Protein AF-A0A3A4PZB1-F1 (afdb_monomer)

Sequence (192 aa):
MQPLSEGELESVTAGGFSNFLIEDNTAKMWFNMDAEINAHIETFKANYGPDGSGVYGWDQDWSDVYIGEYVAGEPQTPLLLSGFVYEAEFDDITADDKHLLSLKWGFSSVEGEISADFASFSGYYDDPRKGFYRADADTMDSTGTGRGTFTFDQDHLYVILDARGVDPYGSPHADYRPGFYFDFGGAQFTRN

Structure (mmCIF, N/CA/C/O backbone):
data_AF-A0A3A4PZB1-F1
#
_entry.id   AF-A0A3A4PZB1-F1
#
loop_
_atom_site.group_PDB
_atom_site.id
_atom_site.type_symbol
_atom_site.label_atom_id
_atom_site.label_alt_id
_atom_site.label_comp_id
_atom_site.label_asym_id
_atom_site.label_entity_id
_atom_site.label_seq_id
_atom_site.pdbx_PDB_ins_code
_atom_site.Cartn_x
_atom_site.Cartn_y
_atom_site.Cartn_z
_atom_site.occupancy
_atom_site.B_iso_or_equiv
_atom_site.auth_seq_id
_atom_site.auth_comp_id
_atom_site.auth_asym_id
_atom_site.auth_atom_id
_atom_site.pdbx_PDB_model_num
ATOM 1 N N . MET A 1 1 ? 38.489 -10.809 -1.539 1.00 35.81 1 MET A N 1
ATOM 2 C CA . MET A 1 1 ? 37.184 -11.497 -1.492 1.00 35.81 1 MET A CA 1
ATOM 3 C C . MET A 1 1 ? 36.794 -11.802 -2.922 1.00 35.81 1 MET A C 1
ATOM 5 O O . MET A 1 1 ? 36.846 -10.884 -3.730 1.00 35.81 1 MET A O 1
ATOM 9 N N . GLN A 1 2 ? 36.533 -13.067 -3.253 1.00 51.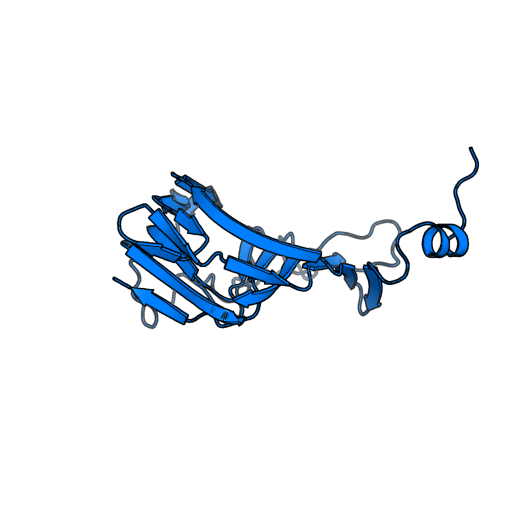19 2 GLN A N 1
ATOM 10 C CA . GLN A 1 2 ? 35.944 -13.424 -4.545 1.00 51.19 2 GLN A CA 1
ATOM 11 C C . GLN A 1 2 ? 34.424 -13.204 -4.478 1.00 51.19 2 GLN A C 1
ATOM 13 O O . GLN A 1 2 ? 33.855 -13.425 -3.407 1.00 51.19 2 GLN A O 1
ATOM 18 N N . PRO A 1 3 ? 33.780 -12.762 -5.571 1.00 46.66 3 PRO A N 1
ATOM 19 C CA . PRO A 1 3 ? 32.326 -12.789 -5.685 1.00 46.66 3 PRO A CA 1
ATOM 20 C C . PRO A 1 3 ? 31.833 -14.235 -5.577 1.00 46.66 3 PRO A C 1
ATOM 22 O O . PRO A 1 3 ? 32.454 -15.127 -6.156 1.00 46.66 3 PRO A O 1
ATOM 25 N N . LEU A 1 4 ? 30.749 -14.454 -4.833 1.00 61.00 4 LEU A N 1
ATOM 26 C CA . LEU A 1 4 ? 30.085 -15.757 -4.768 1.00 61.00 4 LEU A CA 1
ATOM 27 C C . LEU A 1 4 ? 29.464 -16.085 -6.132 1.00 61.00 4 LEU A C 1
ATOM 29 O O . LEU A 1 4 ? 28.988 -15.187 -6.829 1.00 61.00 4 LEU A O 1
ATOM 33 N N . SER A 1 5 ? 29.474 -17.360 -6.511 1.00 75.06 5 SER A N 1
ATOM 34 C CA . SER A 1 5 ? 28.720 -17.845 -7.673 1.00 75.06 5 SER A CA 1
ATOM 35 C C . SER A 1 5 ? 27.208 -17.825 -7.407 1.00 75.06 5 SER A C 1
ATOM 37 O O . SER A 1 5 ? 26.785 -17.804 -6.254 1.00 75.06 5 SER A O 1
ATOM 39 N N . GLU A 1 6 ? 26.372 -17.864 -8.452 1.00 57.41 6 GLU A N 1
ATOM 40 C CA . GLU A 1 6 ? 24.903 -17.914 -8.300 1.00 57.41 6 GLU A CA 1
ATOM 41 C C . GLU A 1 6 ? 24.440 -19.082 -7.414 1.00 57.41 6 GLU A C 1
ATOM 43 O O . GLU A 1 6 ? 23.627 -18.880 -6.518 1.00 57.41 6 GLU A O 1
ATOM 48 N N . GLY A 1 7 ? 25.031 -20.272 -7.572 1.00 65.31 7 GLY A N 1
ATOM 49 C CA . GLY A 1 7 ? 24.711 -21.429 -6.723 1.00 65.31 7 GLY A CA 1
ATOM 50 C C . GLY A 1 7 ? 25.176 -21.283 -5.265 1.00 65.31 7 GLY A C 1
ATOM 51 O O . GLY A 1 7 ? 24.598 -21.870 -4.348 1.00 65.31 7 GLY A O 1
ATOM 52 N N . GLU A 1 8 ? 26.205 -20.474 -5.011 1.00 59.06 8 GLU A N 1
ATOM 53 C CA . GLU A 1 8 ? 26.632 -20.128 -3.650 1.00 59.06 8 GLU A CA 1
ATOM 54 C C . GLU A 1 8 ? 25.747 -19.032 -3.046 1.00 59.06 8 GLU A C 1
ATOM 56 O O . GLU A 1 8 ? 25.434 -19.094 -1.862 1.00 59.06 8 GLU A O 1
ATOM 61 N N . LEU A 1 9 ? 25.275 -18.071 -3.844 1.00 56.50 9 LEU A N 1
ATOM 62 C CA . LEU A 1 9 ? 24.273 -17.089 -3.418 1.00 56.50 9 LEU A CA 1
ATOM 63 C C . LEU A 1 9 ? 22.944 -17.766 -3.051 1.00 56.50 9 LEU A C 1
ATOM 65 O O . LEU A 1 9 ? 22.369 -17.440 -2.013 1.00 56.50 9 LEU A O 1
ATOM 69 N N . GLU A 1 10 ? 22.498 -18.745 -3.841 1.00 55.16 10 GLU A N 1
ATOM 70 C CA . GLU A 1 10 ? 21.272 -19.521 -3.606 1.00 55.16 10 GLU A CA 1
ATOM 71 C C . GLU A 1 10 ? 21.372 -20.418 -2.359 1.00 55.16 10 GLU A C 1
ATOM 73 O O . GLU A 1 10 ? 20.428 -20.520 -1.578 1.00 55.16 10 GLU A O 1
ATOM 78 N N . SER A 1 11 ? 22.536 -21.031 -2.114 1.00 53.88 11 SER A N 1
ATOM 79 C CA . SER A 1 11 ? 22.743 -21.911 -0.951 1.00 53.88 11 SER A CA 1
ATOM 80 C C . SER A 1 11 ? 23.054 -21.174 0.357 1.00 53.88 11 SER A C 1
ATOM 82 O O . SER A 1 11 ? 22.814 -21.721 1.435 1.00 53.88 11 SER A O 1
ATOM 84 N N . VAL A 1 12 ? 23.567 -19.941 0.293 1.00 54.50 12 VAL A N 1
ATOM 85 C CA . VAL A 1 12 ? 23.916 -19.127 1.474 1.00 54.50 12 VAL A CA 1
ATOM 86 C C . VAL A 1 12 ? 22.773 -18.193 1.893 1.00 54.50 12 VAL A C 1
ATOM 88 O O . VAL A 1 12 ? 22.729 -17.772 3.051 1.00 54.50 12 VAL A O 1
ATOM 91 N N . THR A 1 13 ? 21.800 -17.922 1.019 1.00 50.22 13 THR A N 1
ATOM 92 C CA . THR A 1 13 ? 20.721 -16.963 1.300 1.00 50.22 13 THR A CA 1
ATOM 93 C C . THR A 1 13 ? 19.374 -17.670 1.451 1.00 50.22 13 THR A C 1
ATOM 95 O O . THR A 1 13 ? 18.648 -17.878 0.490 1.00 50.22 13 THR A O 1
ATOM 98 N N . ALA A 1 14 ? 19.019 -18.009 2.694 1.00 47.75 14 ALA A N 1
ATOM 99 C CA . ALA A 1 14 ? 17.623 -18.153 3.123 1.00 47.75 14 ALA A CA 1
ATOM 100 C C . ALA A 1 14 ? 16.740 -19.171 2.347 1.00 47.75 14 ALA A C 1
ATOM 102 O O . ALA A 1 14 ? 15.543 -18.944 2.164 1.00 47.75 14 ALA A O 1
ATOM 103 N N . GLY A 1 15 ? 17.293 -20.315 1.921 1.00 48.09 15 GLY A N 1
ATOM 104 C CA . GLY A 1 15 ? 16.515 -21.391 1.289 1.00 48.09 15 GLY A CA 1
ATOM 105 C C . GLY A 1 15 ? 15.289 -21.799 2.126 1.00 48.09 15 GLY A C 1
ATOM 106 O O . GLY A 1 15 ? 15.428 -22.218 3.274 1.00 48.09 15 GLY A O 1
ATOM 107 N N . GLY A 1 16 ? 14.086 -21.637 1.559 1.00 56.03 16 GLY A N 1
ATOM 108 C CA . GLY A 1 16 ? 12.790 -21.873 2.220 1.00 56.03 16 GLY A CA 1
ATOM 109 C C . GLY A 1 16 ? 12.150 -20.643 2.884 1.00 56.03 16 GLY A C 1
ATOM 110 O O . GLY A 1 16 ? 10.960 -20.668 3.186 1.00 56.03 16 GLY A O 1
ATOM 111 N N . PHE A 1 17 ? 12.906 -19.561 3.077 1.00 69.19 17 PHE A N 1
ATOM 112 C CA . PHE A 1 17 ? 12.412 -18.270 3.572 1.00 69.19 17 PHE A CA 1
ATOM 113 C C . PHE A 1 17 ? 12.116 -17.294 2.433 1.00 69.19 17 PHE A C 1
ATOM 115 O O . PHE A 1 17 ? 11.238 -16.448 2.571 1.00 69.19 17 PHE A O 1
ATOM 122 N N . SER A 1 18 ? 12.800 -17.425 1.297 1.00 75.50 18 SER A N 1
ATOM 123 C CA . SER A 1 18 ? 12.514 -16.635 0.102 1.00 75.50 18 SER A CA 1
ATOM 124 C C . SER A 1 18 ? 12.496 -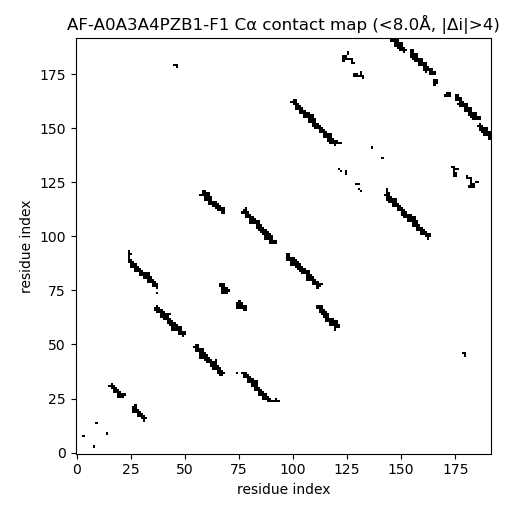17.479 -1.164 1.00 75.50 18 SER A C 1
ATOM 126 O O . SER A 1 18 ? 13.232 -18.458 -1.272 1.00 75.50 18 SER A O 1
ATOM 128 N N . ASN A 1 19 ? 11.673 -17.074 -2.128 1.00 83.19 19 ASN A N 1
ATOM 129 C CA . ASN A 1 19 ? 11.680 -17.598 -3.489 1.00 83.19 19 ASN A CA 1
ATOM 130 C C . ASN A 1 19 ? 12.020 -16.463 -4.460 1.00 83.19 19 ASN A C 1
ATOM 132 O O . ASN A 1 19 ? 11.650 -15.315 -4.210 1.00 83.19 19 ASN A O 1
ATOM 136 N N . PHE A 1 20 ? 12.702 -16.779 -5.556 1.00 86.00 20 PHE A N 1
ATOM 137 C CA . PHE A 1 20 ? 13.064 -15.821 -6.593 1.00 86.00 20 PHE A CA 1
ATOM 138 C C . PHE A 1 20 ? 12.698 -16.371 -7.966 1.00 86.00 20 PHE A C 1
ATOM 140 O O . PHE A 1 20 ? 12.975 -17.527 -8.276 1.00 86.00 20 PHE A O 1
ATOM 147 N N . LEU A 1 21 ? 12.087 -15.528 -8.791 1.00 88.25 21 LEU A N 1
ATOM 148 C CA . LEU A 1 21 ? 11.730 -15.844 -10.165 1.00 88.25 21 LEU A CA 1
ATOM 149 C C . LEU A 1 21 ? 11.996 -14.626 -11.039 1.00 88.25 21 LEU A C 1
ATOM 151 O O . LEU A 1 21 ? 11.669 -13.507 -10.657 1.00 88.25 21 LEU A O 1
ATOM 155 N N . ILE A 1 22 ? 12.538 -14.857 -12.228 1.00 89.69 22 ILE A N 1
ATOM 156 C CA . ILE A 1 22 ? 12.476 -13.883 -13.313 1.00 89.69 22 ILE A CA 1
ATOM 157 C C . ILE A 1 22 ? 11.518 -14.447 -14.355 1.00 89.69 22 ILE A C 1
ATOM 159 O O . ILE A 1 22 ? 11.759 -15.530 -14.886 1.00 89.69 22 ILE A O 1
ATOM 163 N N . GLU A 1 23 ? 10.443 -13.721 -14.635 1.00 88.38 23 GLU A N 1
ATOM 164 C CA . GLU A 1 23 ? 9.445 -14.069 -15.647 1.00 88.38 23 GLU A CA 1
ATOM 165 C C . GLU A 1 23 ? 9.033 -12.789 -16.380 1.00 88.38 23 GLU A C 1
ATOM 167 O O . GLU A 1 23 ? 8.802 -11.766 -15.741 1.00 88.38 23 GLU A O 1
ATOM 172 N N . ASP A 1 24 ? 9.014 -12.824 -17.716 1.00 88.25 24 ASP A N 1
ATOM 173 C CA . ASP A 1 24 ? 8.557 -11.721 -18.576 1.00 88.25 24 ASP A CA 1
ATOM 174 C C . ASP A 1 24 ? 9.110 -10.331 -18.182 1.00 88.25 24 ASP A C 1
ATOM 176 O O . ASP A 1 24 ? 8.366 -9.397 -17.891 1.00 88.25 24 ASP A O 1
ATOM 180 N N . ASN A 1 25 ? 10.444 -10.195 -18.134 1.00 89.50 25 ASN A N 1
ATOM 181 C CA . ASN A 1 25 ? 11.166 -8.978 -17.712 1.00 89.50 25 ASN A CA 1
ATOM 182 C C . ASN A 1 25 ? 10.888 -8.492 -16.277 1.00 89.50 25 ASN A C 1
ATOM 184 O O . ASN A 1 25 ? 11.320 -7.402 -15.896 1.00 89.50 25 ASN A O 1
ATOM 188 N N . THR A 1 26 ? 10.232 -9.307 -15.453 1.00 91.44 26 THR A N 1
ATOM 189 C CA . THR A 1 26 ? 9.944 -8.997 -14.054 1.00 91.44 26 THR A CA 1
ATOM 190 C C . THR A 1 26 ? 10.764 -9.891 -13.138 1.00 91.44 26 THR A C 1
ATOM 192 O O . THR A 1 26 ? 10.630 -11.112 -13.151 1.00 91.44 26 THR A O 1
ATOM 195 N N . ALA A 1 27 ? 11.607 -9.279 -12.309 1.00 92.00 27 ALA A N 1
ATOM 196 C CA . ALA A 1 27 ? 12.252 -9.955 -11.193 1.00 92.00 27 ALA A CA 1
ATOM 197 C C . ALA A 1 27 ? 11.315 -9.936 -9.985 1.00 92.00 27 ALA A C 1
ATOM 199 O O . ALA A 1 27 ? 10.959 -8.870 -9.484 1.00 92.00 27 ALA A O 1
ATOM 200 N N . LYS A 1 28 ? 10.933 -11.114 -9.501 1.00 92.44 28 LYS A N 1
ATOM 201 C CA . LYS A 1 28 ? 10.015 -11.304 -8.384 1.00 92.44 28 LYS A CA 1
ATOM 202 C C . LYS A 1 28 ? 10.689 -12.048 -7.245 1.00 92.44 28 LYS A C 1
ATOM 204 O O . LYS A 1 28 ? 11.285 -13.105 -7.431 1.00 92.44 28 LYS A O 1
ATOM 209 N N . MET A 1 29 ? 10.556 -11.493 -6.052 1.00 89.56 29 MET A N 1
ATOM 210 C CA . MET A 1 29 ? 10.982 -12.085 -4.796 1.00 89.56 29 MET A CA 1
ATOM 211 C C . MET A 1 29 ? 9.761 -12.271 -3.904 1.00 89.56 29 MET A C 1
ATOM 213 O O . MET A 1 29 ? 8.986 -11.340 -3.689 1.00 89.56 29 MET A O 1
ATOM 217 N N . TRP A 1 30 ? 9.618 -13.467 -3.352 1.00 89.81 30 TRP A N 1
ATOM 218 C CA . TRP A 1 30 ? 8.694 -13.738 -2.260 1.00 89.81 30 TRP A CA 1
ATOM 219 C C . TRP A 1 30 ? 9.497 -13.963 -1.006 1.00 89.81 30 TRP A C 1
ATOM 221 O O . TRP A 1 30 ? 10.530 -14.630 -1.047 1.00 89.81 30 TRP A O 1
ATOM 231 N N . PHE A 1 31 ? 8.984 -13.470 0.105 1.00 86.50 31 PHE A N 1
ATOM 232 C CA . PHE A 1 31 ? 9.532 -13.729 1.415 1.00 86.50 31 PHE A CA 1
ATOM 233 C C . PHE A 1 31 ? 8.417 -14.273 2.299 1.00 86.50 31 PHE A C 1
ATOM 235 O O . PHE A 1 31 ? 7.313 -13.727 2.344 1.00 86.50 31 PHE A O 1
ATOM 242 N N . ASN A 1 32 ? 8.722 -15.347 3.016 1.00 85.62 32 ASN A N 1
ATOM 243 C CA . ASN A 1 32 ? 7.874 -15.903 4.056 1.00 85.62 32 ASN A CA 1
ATOM 244 C C . ASN A 1 32 ? 7.973 -15.015 5.306 1.00 85.62 32 ASN A C 1
ATOM 246 O O . ASN A 1 32 ? 8.615 -15.365 6.296 1.00 85.62 32 ASN A O 1
ATOM 250 N N . MET A 1 33 ? 7.441 -13.801 5.177 1.00 86.88 33 MET A N 1
ATOM 251 C CA . MET A 1 33 ? 7.363 -12.802 6.230 1.00 86.88 33 MET A CA 1
ATOM 252 C C . MET A 1 33 ? 5.907 -12.604 6.608 1.00 86.88 33 MET A C 1
ATOM 254 O O . MET A 1 33 ? 5.078 -12.320 5.740 1.00 86.88 33 MET A O 1
ATOM 258 N N . ASP A 1 34 ? 5.668 -12.694 7.910 1.00 90.69 34 ASP A N 1
ATOM 259 C CA . ASP A 1 34 ? 4.417 -12.333 8.549 1.00 90.69 34 ASP A CA 1
ATOM 260 C C . ASP A 1 34 ? 4.659 -11.128 9.460 1.00 90.69 34 ASP A C 1
ATOM 262 O O . ASP A 1 34 ? 5.712 -11.014 10.102 1.00 90.69 34 ASP A O 1
ATOM 266 N N . ALA A 1 35 ? 3.698 -10.215 9.507 1.00 92.19 35 ALA A N 1
ATOM 267 C CA . ALA A 1 35 ? 3.714 -9.068 10.394 1.00 92.19 35 ALA A CA 1
ATOM 268 C C . ALA A 1 35 ? 2.322 -8.820 10.974 1.00 92.19 35 ALA A C 1
ATOM 270 O O . ALA A 1 35 ? 1.304 -9.018 10.318 1.00 92.19 35 ALA A O 1
ATOM 271 N N . GLU A 1 36 ? 2.302 -8.334 12.209 1.00 95.44 36 GLU A N 1
ATOM 272 C CA . GLU A 1 36 ? 1.100 -7.856 12.881 1.00 95.44 36 GLU A CA 1
ATOM 273 C C . GLU A 1 36 ? 1.351 -6.402 13.264 1.00 95.44 36 GLU A C 1
ATOM 275 O O . GLU A 1 36 ? 2.345 -6.095 13.934 1.00 95.44 36 GLU A O 1
ATOM 280 N N . ILE A 1 37 ? 0.493 -5.491 12.810 1.00 94.00 37 ILE A N 1
ATOM 281 C CA . ILE A 1 37 ? 0.684 -4.057 13.029 1.00 94.00 37 ILE A CA 1
ATOM 282 C C . ILE A 1 37 ? -0.516 -3.476 13.765 1.00 94.00 37 ILE A C 1
ATOM 284 O O . ILE A 1 37 ? -1.643 -3.548 13.291 1.00 94.00 37 ILE A O 1
ATOM 288 N N . ASN A 1 38 ? -0.229 -2.843 14.901 1.00 95.56 38 ASN A N 1
ATOM 289 C CA . ASN A 1 38 ? -1.093 -1.869 15.555 1.00 95.56 38 ASN A CA 1
ATOM 290 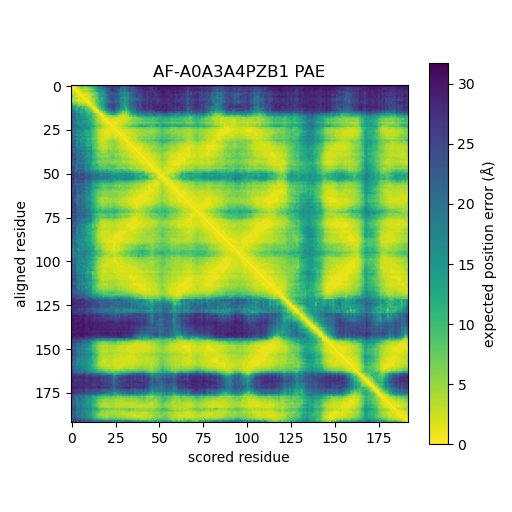C C . ASN A 1 38 ? -0.324 -0.555 15.619 1.00 95.56 38 ASN A C 1
ATOM 292 O O . ASN A 1 38 ? 0.619 -0.418 16.405 1.00 95.56 38 ASN A O 1
ATOM 296 N N . ALA A 1 39 ? -0.676 0.386 14.753 1.00 95.19 39 ALA A N 1
ATOM 297 C CA . ALA A 1 39 ? -0.003 1.671 14.688 1.00 95.19 39 ALA A CA 1
ATOM 298 C C . ALA A 1 39 ? -1.001 2.802 14.474 1.00 95.19 39 ALA A C 1
ATOM 300 O O . ALA A 1 39 ? -1.943 2.683 13.697 1.00 95.19 39 ALA A O 1
ATOM 301 N N . HIS A 1 40 ? -0.729 3.927 15.128 1.00 94.69 40 HIS A N 1
ATOM 302 C CA . HIS A 1 40 ? -1.379 5.195 14.848 1.00 94.69 40 HIS A CA 1
ATOM 303 C C . HIS A 1 40 ? -0.339 6.163 14.281 1.00 94.69 40 HIS A C 1
ATOM 305 O O . HIS A 1 40 ? 0.729 6.357 14.869 1.00 94.69 40 HIS A O 1
ATOM 311 N N . ILE A 1 41 ? -0.644 6.747 13.128 1.00 94.50 41 ILE A N 1
ATOM 312 C CA . ILE A 1 41 ? 0.183 7.718 12.423 1.00 94.50 41 ILE A CA 1
ATOM 313 C C . ILE A 1 41 ? -0.625 9.009 12.335 1.00 94.50 41 ILE A C 1
ATOM 315 O O . ILE A 1 41 ? -1.677 9.049 11.702 1.00 94.50 41 ILE A O 1
ATOM 319 N N . GLU A 1 42 ? -0.107 10.079 12.936 1.00 95.06 42 GLU A N 1
ATOM 320 C CA . GLU A 1 42 ? -0.811 11.366 12.971 1.00 95.06 42 GLU A CA 1
ATOM 321 C C . GLU A 1 42 ? -1.091 11.909 11.565 1.00 95.06 42 GLU A C 1
ATOM 323 O O . GLU A 1 42 ? -2.173 12.428 11.305 1.00 95.06 42 GLU A O 1
ATOM 328 N N . THR A 1 43 ? -0.119 11.800 10.649 1.00 93.62 43 THR A N 1
ATOM 329 C CA . THR A 1 43 ? -0.272 12.275 9.268 1.00 93.62 43 THR A CA 1
ATOM 330 C C . THR A 1 43 ? 0.482 11.408 8.266 1.00 93.62 43 THR A C 1
ATOM 332 O O . THR A 1 43 ? 1.630 11.020 8.495 1.00 93.62 43 THR A O 1
ATOM 335 N N . PHE A 1 44 ? -0.146 11.163 7.118 1.00 90.12 44 PHE A N 1
ATOM 336 C CA . PHE A 1 44 ? 0.471 10.554 5.946 1.00 90.12 44 PHE A CA 1
ATOM 337 C C . PHE A 1 44 ? 0.221 11.442 4.724 1.00 90.12 44 PHE A C 1
ATOM 339 O O . PHE A 1 44 ? -0.915 11.820 4.443 1.00 90.12 44 PHE A O 1
ATOM 346 N N . LYS A 1 45 ? 1.293 11.795 4.005 1.00 88.25 45 LYS A N 1
ATOM 347 C CA . LYS A 1 45 ? 1.218 12.652 2.817 1.00 88.25 45 LYS A CA 1
ATOM 348 C C . LYS A 1 45 ? 2.088 12.104 1.693 1.00 88.25 45 LYS A C 1
ATOM 350 O O . LYS A 1 45 ? 3.265 11.820 1.918 1.00 88.25 45 LYS A O 1
ATOM 355 N N . ALA A 1 46 ? 1.540 12.001 0.485 1.00 81.38 46 ALA A N 1
ATOM 356 C CA . ALA A 1 46 ? 2.275 11.553 -0.698 1.00 81.38 46 ALA A CA 1
ATOM 357 C C . ALA A 1 46 ? 1.815 12.264 -1.979 1.00 81.38 46 ALA A C 1
ATOM 359 O O . ALA A 1 46 ? 0.709 12.804 -2.047 1.00 81.38 46 ALA A O 1
ATOM 360 N N . ASN A 1 47 ? 2.691 12.254 -2.994 1.00 76.75 47 ASN A N 1
ATOM 361 C CA . ASN A 1 47 ? 2.443 12.794 -4.337 1.00 76.75 47 ASN A CA 1
ATOM 362 C C . ASN A 1 47 ? 2.051 14.289 -4.348 1.00 76.75 47 ASN A C 1
ATOM 364 O O . ASN A 1 47 ? 0.929 14.652 -4.693 1.00 76.75 47 ASN A O 1
ATOM 368 N N . TYR A 1 48 ? 2.983 15.176 -3.974 1.00 81.62 48 TYR A N 1
ATOM 369 C CA . TYR A 1 48 ? 2.775 16.626 -4.087 1.00 81.62 48 TYR A CA 1
ATOM 370 C C . TYR A 1 48 ? 2.909 17.090 -5.538 1.00 81.62 48 TYR A C 1
ATOM 372 O O . TYR A 1 48 ? 3.954 16.892 -6.163 1.00 81.62 48 TYR A O 1
ATOM 380 N N . GLY A 1 49 ? 1.894 17.767 -6.063 1.00 75.25 49 GLY A N 1
ATOM 381 C CA . GLY A 1 49 ? 1.927 18.254 -7.435 1.00 75.25 49 GLY A CA 1
ATOM 382 C C . GLY A 1 49 ? 0.820 19.249 -7.759 1.00 75.25 49 GLY A C 1
ATOM 383 O O . GLY A 1 49 ? -0.069 19.481 -6.937 1.00 75.25 49 GLY A O 1
ATOM 384 N N . PRO A 1 50 ? 0.885 19.870 -8.949 1.00 70.81 50 PRO A N 1
ATOM 385 C CA . PRO A 1 50 ? -0.193 20.702 -9.442 1.00 70.81 50 PRO A CA 1
ATOM 386 C C . PRO A 1 50 ? -1.405 19.832 -9.768 1.00 70.81 50 PRO A C 1
ATOM 388 O O . PRO A 1 50 ? -1.315 18.785 -10.411 1.00 70.81 50 PRO A O 1
ATOM 391 N N . ASP A 1 51 ? -2.557 20.308 -9.349 1.00 66.88 51 ASP A N 1
ATOM 392 C CA . ASP A 1 51 ? -3.842 19.772 -9.722 1.00 66.88 51 ASP A CA 1
ATOM 393 C C . ASP A 1 51 ? -4.193 20.197 -11.169 1.00 66.88 51 ASP A C 1
ATOM 395 O O . ASP A 1 51 ? -3.479 20.975 -11.809 1.00 66.88 51 ASP A O 1
ATOM 399 N N . GLY A 1 52 ? -5.305 19.700 -11.715 1.00 57.28 52 GLY A N 1
ATOM 400 C CA . GLY A 1 52 ? -5.749 20.063 -13.071 1.00 57.28 52 GLY A CA 1
ATOM 401 C C . GLY A 1 52 ? -6.019 21.564 -13.290 1.00 57.28 52 GLY A C 1
ATOM 402 O O . GLY A 1 52 ? -6.162 21.988 -14.434 1.00 57.28 52 GLY A O 1
ATOM 403 N N . SER A 1 53 ? -6.070 22.367 -12.221 1.00 66.38 53 SER A N 1
ATOM 404 C CA . SER A 1 53 ? -6.219 23.827 -12.249 1.00 66.38 53 SER A CA 1
ATOM 405 C C . SER A 1 53 ? -4.898 24.587 -12.038 1.00 66.38 53 SER A C 1
ATOM 407 O O . SER A 1 53 ? -4.878 25.817 -12.096 1.00 66.38 53 SER A O 1
ATOM 409 N N . GLY A 1 54 ? -3.782 23.876 -11.840 1.00 68.06 54 GLY A N 1
ATOM 410 C CA . GLY A 1 54 ? -2.458 24.445 -11.583 1.00 68.06 54 GLY A CA 1
ATOM 411 C C . GLY A 1 54 ? -2.196 24.811 -10.117 1.00 68.06 54 GLY A C 1
ATOM 412 O O . GLY A 1 54 ? -1.153 25.396 -9.817 1.00 68.06 54 GLY A O 1
ATOM 413 N N . VAL A 1 55 ? -3.107 24.474 -9.202 1.00 74.38 55 VAL A N 1
ATOM 414 C CA . VAL A 1 55 ? -2.942 24.655 -7.754 1.00 74.38 55 VAL A CA 1
ATOM 415 C C . VAL A 1 55 ? -2.185 23.462 -7.189 1.00 74.38 55 VAL A C 1
ATOM 417 O O . VAL A 1 55 ? -2.527 22.321 -7.466 1.00 74.38 55 VAL A O 1
ATOM 420 N N . TYR A 1 56 ? -1.151 23.707 -6.389 1.00 80.88 56 TYR A N 1
ATOM 421 C CA . TYR A 1 56 ? -0.355 22.626 -5.815 1.00 80.88 56 TYR A CA 1
ATOM 422 C C . TYR A 1 56 ? -1.001 22.067 -4.546 1.00 80.88 56 TYR A C 1
ATOM 424 O O . TYR A 1 56 ? -1.454 22.827 -3.690 1.00 80.88 56 TYR A O 1
ATOM 432 N N . GLY A 1 57 ? -0.988 20.746 -4.409 1.00 81.44 57 GLY A N 1
ATOM 433 C CA . GLY A 1 57 ? -1.511 20.040 -3.247 1.00 81.44 57 GLY A CA 1
ATOM 434 C C . GLY A 1 57 ? -0.956 18.625 -3.137 1.00 81.44 57 GLY A C 1
ATOM 435 O O . GLY A 1 57 ? -0.257 18.145 -4.031 1.00 81.44 57 GLY A O 1
ATOM 436 N N . TRP A 1 58 ? -1.250 17.980 -2.012 1.00 82.25 58 TRP A N 1
ATOM 437 C CA . TRP A 1 58 ? -0.992 16.557 -1.814 1.00 82.25 58 TRP A CA 1
ATOM 438 C C . TRP A 1 58 ? -2.132 15.752 -2.421 1.00 82.25 58 TRP A C 1
ATOM 440 O O . TRP A 1 58 ? -3.297 16.065 -2.188 1.00 82.25 58 TRP A O 1
ATOM 450 N N . ASP A 1 59 ? -1.799 14.725 -3.191 1.00 75.25 59 ASP A N 1
ATOM 451 C CA . ASP A 1 59 ? -2.795 13.812 -3.744 1.00 75.25 59 ASP A CA 1
ATOM 452 C C . ASP A 1 59 ? -3.291 12.814 -2.685 1.00 75.25 59 ASP A C 1
ATOM 454 O O . ASP A 1 59 ? -4.495 12.594 -2.555 1.00 75.25 59 ASP A O 1
ATOM 458 N N . GLN A 1 60 ? -2.370 12.302 -1.864 1.00 80.12 60 GLN A N 1
ATOM 459 C CA . GLN A 1 60 ? -2.681 11.578 -0.633 1.00 80.12 60 GLN A CA 1
ATOM 460 C C . GLN A 1 60 ? -2.448 12.524 0.542 1.00 80.12 60 GLN A C 1
ATOM 462 O O . GLN A 1 60 ? -1.302 12.891 0.803 1.00 80.12 60 GLN A O 1
ATOM 467 N N . ASP A 1 61 ? -3.508 12.941 1.229 1.00 86.31 61 ASP A N 1
ATOM 468 C CA . ASP A 1 61 ? -3.423 13.741 2.455 1.00 86.31 61 ASP A CA 1
ATOM 469 C C . ASP A 1 61 ? -4.346 13.141 3.508 1.00 86.31 61 ASP A C 1
ATOM 471 O O . ASP A 1 61 ? -5.567 13.308 3.440 1.00 86.31 61 ASP A O 1
ATOM 475 N N . TRP A 1 62 ? -3.768 12.355 4.412 1.00 89.31 62 TRP A N 1
ATOM 476 C CA . TRP A 1 62 ? -4.490 11.606 5.432 1.00 89.31 62 TRP A CA 1
ATOM 477 C C . TRP A 1 62 ? -4.029 12.064 6.817 1.00 89.31 62 TRP A C 1
ATOM 479 O O . TRP A 1 62 ? -2.834 12.274 7.055 1.00 89.31 62 TRP A O 1
ATOM 489 N N . SER A 1 63 ? -4.967 12.170 7.746 1.00 92.75 63 SER A N 1
ATOM 490 C CA . SER A 1 63 ? -4.716 12.380 9.170 1.00 92.75 63 SER A CA 1
ATOM 491 C C . SER A 1 63 ? -5.330 11.261 9.997 1.00 92.75 63 SER A C 1
ATOM 493 O O . SER A 1 63 ? -6.217 10.556 9.517 1.00 92.75 63 SER A O 1
ATOM 495 N N . ASP A 1 64 ? -4.856 11.103 11.232 1.00 93.25 64 ASP A N 1
ATOM 496 C CA . ASP A 1 64 ? -5.367 10.116 12.189 1.00 93.25 64 ASP A CA 1
ATOM 497 C C . ASP A 1 64 ? -5.467 8.713 11.566 1.00 93.25 64 ASP A C 1
ATOM 499 O O . ASP A 1 64 ? -6.528 8.080 11.555 1.00 93.25 64 ASP A O 1
ATOM 503 N N . VAL A 1 65 ? -4.358 8.260 10.973 1.00 94.19 65 VAL A N 1
ATOM 504 C CA . VAL A 1 65 ? -4.273 6.983 10.262 1.00 94.19 65 VAL A CA 1
ATOM 505 C C . VAL A 1 65 ? -4.031 5.869 11.272 1.00 94.19 65 VAL A C 1
ATOM 507 O O . VAL A 1 65 ? -2.980 5.814 11.910 1.00 94.19 65 VAL A O 1
ATOM 510 N N . TYR A 1 66 ? -4.981 4.955 11.393 1.00 95.69 66 TYR A N 1
ATOM 511 C CA . TYR A 1 66 ? -4.882 3.757 12.213 1.00 95.69 66 TYR A CA 1
ATOM 512 C C . TYR A 1 66 ? -4.675 2.546 11.317 1.00 95.69 66 TYR A C 1
ATOM 514 O O . TYR A 1 66 ? -5.401 2.347 10.345 1.00 95.69 66 TYR A O 1
ATOM 522 N N . ILE A 1 67 ? -3.674 1.750 11.665 1.00 96.06 67 ILE A N 1
ATOM 523 C CA . ILE A 1 67 ? -3.366 0.455 11.072 1.00 96.06 67 ILE A CA 1
ATOM 524 C C . ILE A 1 67 ? -3.702 -0.581 12.141 1.00 96.06 67 ILE A C 1
ATOM 526 O O . ILE A 1 67 ? -3.065 -0.580 13.197 1.00 96.06 67 ILE A O 1
ATOM 530 N N . GLY A 1 68 ? -4.705 -1.412 11.872 1.00 95.69 68 GLY A N 1
ATOM 531 C CA . GLY A 1 68 ? -5.408 -2.223 12.864 1.00 95.69 68 GLY A CA 1
ATOM 532 C C . GLY A 1 68 ? -6.714 -1.569 13.334 1.00 95.69 68 GLY A C 1
ATOM 533 O O . GLY A 1 68 ? -6.988 -0.394 13.075 1.00 95.69 68 GLY A O 1
ATOM 534 N N . GLU A 1 69 ? -7.527 -2.344 14.043 1.00 94.19 69 GLU A N 1
ATOM 535 C CA . GLU A 1 69 ? -8.783 -1.905 14.651 1.00 94.19 69 GLU A CA 1
ATOM 536 C C . GLU A 1 69 ? -8.503 -1.110 15.934 1.00 94.19 69 GLU A C 1
ATOM 538 O O . GLU A 1 69 ? -7.802 -1.578 16.836 1.00 94.19 69 GLU A O 1
ATOM 543 N N . TYR A 1 70 ? -9.099 0.079 16.046 1.00 91.88 70 TYR A N 1
ATOM 544 C CA . TYR A 1 70 ? -9.019 0.925 17.236 1.00 91.88 70 TYR A CA 1
ATOM 545 C C . TYR A 1 70 ? -10.414 1.309 17.721 1.00 91.88 70 TYR A C 1
ATOM 547 O O . TYR A 1 70 ? -11.246 1.800 16.960 1.00 91.88 70 TYR A O 1
ATOM 555 N N . VAL A 1 71 ? -10.647 1.174 19.026 1.00 87.62 71 VAL A N 1
ATOM 556 C CA . VAL A 1 71 ? -11.899 1.576 19.677 1.00 87.62 71 VAL A CA 1
ATOM 557 C C . VAL A 1 71 ? -11.578 2.585 20.767 1.00 87.62 71 VAL A C 1
ATOM 559 O O . VAL A 1 71 ? -10.792 2.314 21.669 1.00 87.62 71 VAL A O 1
ATOM 562 N N . ALA A 1 72 ? -12.184 3.772 20.676 1.00 85.88 72 ALA A N 1
ATOM 563 C CA . ALA A 1 72 ? -11.952 4.882 21.607 1.00 85.88 72 ALA A CA 1
ATOM 564 C C . ALA A 1 72 ? -10.459 5.244 21.799 1.00 85.88 72 ALA A C 1
ATOM 566 O O . ALA A 1 72 ? -10.054 5.648 22.886 1.00 85.88 72 ALA A O 1
ATOM 567 N N . GLY A 1 73 ? -9.657 5.115 20.735 1.00 81.69 73 GLY A N 1
ATOM 568 C CA . GLY A 1 73 ? -8.220 5.411 20.742 1.00 81.69 73 GLY A CA 1
ATOM 569 C C . GLY A 1 73 ? -7.326 4.264 21.222 1.00 81.69 73 GLY A C 1
ATOM 570 O O . GLY A 1 73 ? -6.108 4.414 21.207 1.00 81.69 73 GLY A O 1
ATOM 571 N N . GLU A 1 74 ? -7.897 3.117 21.591 1.00 87.25 74 GLU A N 1
ATOM 572 C CA . GLU A 1 74 ? -7.152 1.952 22.075 1.00 87.25 74 GLU A CA 1
ATOM 573 C C . GLU A 1 74 ? -7.120 0.833 21.018 1.00 87.25 74 GLU A C 1
ATOM 575 O O . GLU A 1 74 ? -8.183 0.488 20.480 1.00 87.25 74 GLU A O 1
ATOM 580 N N . PRO A 1 75 ? -5.948 0.230 20.733 1.00 91.81 75 PRO A N 1
ATOM 581 C CA . PRO A 1 75 ? -5.833 -0.859 19.764 1.00 91.81 75 PRO A CA 1
ATOM 582 C C . PRO A 1 75 ? -6.590 -2.102 20.250 1.00 91.81 75 PRO A C 1
ATOM 584 O O . PRO A 1 75 ? -6.454 -2.497 21.409 1.00 91.81 75 PRO A O 1
ATOM 587 N N . GLN A 1 76 ? -7.371 -2.724 19.368 1.00 94.44 76 GLN A N 1
ATOM 588 C CA . GLN A 1 76 ? -8.111 -3.961 19.640 1.00 94.44 76 GLN A CA 1
ATOM 589 C C . GLN A 1 76 ? -7.485 -5.149 18.909 1.00 94.44 76 GLN A C 1
ATOM 591 O O . GLN A 1 76 ? -7.024 -6.096 19.550 1.00 94.44 76 GLN A O 1
ATOM 596 N N . THR A 1 77 ? -7.411 -5.059 17.581 1.00 95.31 77 THR A N 1
ATOM 597 C CA . THR A 1 77 ? -6.995 -6.156 16.699 1.00 95.31 77 THR A CA 1
ATOM 598 C C . THR A 1 77 ? -5.972 -5.633 15.686 1.00 95.31 77 THR A C 1
ATOM 600 O O . THR A 1 77 ? -6.255 -4.634 15.028 1.00 95.31 77 THR A O 1
ATOM 603 N N . PRO A 1 78 ? -4.781 -6.250 15.549 1.00 96.81 78 PRO A N 1
ATOM 604 C CA . PRO A 1 78 ? -3.787 -5.803 14.574 1.00 96.81 78 PRO A CA 1
ATOM 605 C C . PRO A 1 78 ? -4.234 -6.040 13.132 1.00 96.81 78 PRO A C 1
ATOM 607 O O . PRO A 1 78 ? -5.019 -6.943 12.853 1.00 96.81 78 PRO A O 1
ATOM 610 N N . LEU A 1 79 ? -3.652 -5.273 12.210 1.00 97.25 79 LEU A N 1
ATOM 611 C CA . LEU A 1 79 ? -3.618 -5.636 10.798 1.00 97.25 79 LEU A CA 1
ATOM 612 C C . LEU A 1 79 ? -2.649 -6.812 10.626 1.00 97.25 79 LEU A C 1
ATOM 614 O O . LEU A 1 79 ? -1.464 -6.692 10.959 1.00 97.25 79 LEU A O 1
ATOM 618 N N . LEU A 1 80 ? -3.152 -7.931 10.118 1.00 97.56 80 LEU A N 1
ATOM 619 C CA . LEU A 1 80 ? -2.383 -9.134 9.824 1.00 97.56 80 LEU A CA 1
ATOM 620 C C . LEU A 1 80 ? -1.866 -9.058 8.389 1.00 97.56 80 LEU A C 1
ATOM 622 O O . LEU A 1 80 ? -2.616 -8.736 7.471 1.00 97.56 80 LEU A O 1
ATOM 626 N N . LEU A 1 81 ? -0.583 -9.341 8.196 1.00 96.50 81 LEU A N 1
ATOM 627 C CA . LEU A 1 81 ? 0.116 -9.210 6.922 1.00 96.50 81 LEU A CA 1
ATOM 628 C C . LEU A 1 81 ? 0.933 -10.474 6.670 1.00 96.50 81 LEU A C 1
ATOM 630 O O . LEU A 1 81 ? 1.815 -10.787 7.465 1.00 96.50 81 LEU A O 1
ATOM 634 N N . SER A 1 82 ? 0.695 -11.153 5.551 1.00 95.06 82 SER A N 1
ATOM 635 C CA . SER A 1 82 ? 1.379 -12.401 5.202 1.00 95.06 82 SER A CA 1
ATOM 636 C C . SER A 1 82 ? 1.830 -12.442 3.746 1.00 95.06 82 SER A C 1
ATOM 638 O O . SER A 1 82 ? 1.211 -11.875 2.839 1.00 95.06 82 SER A O 1
ATOM 640 N N . GLY A 1 83 ? 2.946 -13.138 3.521 1.00 91.56 83 GLY A N 1
ATOM 641 C CA . GLY A 1 83 ? 3.493 -13.390 2.190 1.00 91.56 83 GLY A CA 1
ATOM 642 C C . GLY A 1 83 ? 3.953 -12.107 1.508 1.00 91.56 83 GLY A C 1
ATOM 643 O O . GLY A 1 83 ? 3.331 -11.656 0.541 1.00 91.56 83 GLY A O 1
ATOM 644 N N . PHE A 1 84 ? 5.037 -11.518 2.019 1.00 93.62 84 PHE A N 1
ATOM 645 C CA . PHE A 1 84 ? 5.623 -10.318 1.435 1.00 93.62 84 PHE A CA 1
ATOM 646 C C . PHE A 1 84 ? 6.167 -10.593 0.028 1.00 93.62 84 PHE A C 1
ATOM 648 O O . PHE A 1 84 ? 6.884 -11.568 -0.211 1.00 93.62 84 PHE A O 1
ATOM 655 N N . VAL A 1 85 ? 5.850 -9.698 -0.898 1.00 93.50 85 VAL A N 1
ATOM 656 C CA . VAL A 1 85 ? 6.249 -9.745 -2.301 1.00 93.50 85 VAL A CA 1
ATOM 657 C C . VAL A 1 85 ? 7.026 -8.481 -2.633 1.00 93.50 85 VAL A C 1
ATOM 659 O O . VAL A 1 85 ? 6.670 -7.390 -2.195 1.00 93.50 85 VAL A O 1
ATOM 662 N N . TYR A 1 86 ? 8.063 -8.635 -3.447 1.00 93.44 86 TYR A N 1
ATOM 663 C CA . TYR A 1 86 ? 8.765 -7.551 -4.116 1.00 93.44 86 TYR A CA 1
ATOM 664 C C . TYR A 1 86 ? 8.908 -7.899 -5.598 1.00 93.44 86 TYR A C 1
ATOM 666 O O . TYR A 1 86 ? 9.384 -8.977 -5.943 1.00 93.44 86 TYR A O 1
ATOM 674 N N . GLU A 1 87 ? 8.492 -7.001 -6.478 1.00 94.50 87 GLU A N 1
ATOM 675 C CA . GLU A 1 87 ? 8.558 -7.142 -7.928 1.00 94.50 87 GLU A CA 1
ATOM 676 C C . GLU A 1 87 ? 9.235 -5.913 -8.530 1.00 94.50 87 GLU A C 1
ATOM 678 O O . GLU A 1 87 ? 8.895 -4.778 -8.193 1.00 94.50 87 GLU A O 1
ATOM 683 N N . ALA A 1 88 ? 10.174 -6.149 -9.441 1.00 93.25 88 ALA A N 1
ATOM 684 C CA . ALA A 1 88 ? 10.825 -5.130 -10.246 1.00 93.25 88 ALA A CA 1
ATOM 685 C C . ALA A 1 88 ? 10.631 -5.457 -11.730 1.00 93.25 88 ALA A C 1
ATOM 687 O O . ALA A 1 88 ? 11.154 -6.456 -12.223 1.00 93.25 88 ALA A O 1
ATOM 688 N N . GLU A 1 89 ? 9.864 -4.617 -12.417 1.00 92.75 89 GLU A N 1
ATOM 689 C CA . GLU A 1 89 ? 9.558 -4.713 -13.846 1.00 92.75 89 GLU A CA 1
ATOM 690 C C . GLU A 1 89 ? 10.574 -3.873 -14.629 1.00 92.75 89 GLU A C 1
ATOM 692 O O . GLU A 1 89 ? 10.779 -2.698 -14.311 1.00 92.75 89 GLU A O 1
ATOM 697 N N . PHE A 1 90 ? 11.199 -4.460 -15.647 1.00 90.19 90 PHE A N 1
ATOM 698 C CA . PHE A 1 90 ? 12.151 -3.795 -16.541 1.00 90.19 90 PHE A CA 1
ATOM 699 C C . PHE A 1 90 ? 11.624 -3.774 -17.981 1.00 90.19 90 PHE A C 1
ATOM 701 O O . PHE A 1 90 ? 10.756 -4.563 -18.346 1.00 90.19 90 PHE A O 1
ATOM 708 N N . ASP A 1 91 ? 12.159 -2.882 -18.811 1.00 90.12 91 ASP A N 1
ATOM 709 C CA . ASP A 1 91 ? 11.887 -2.861 -20.254 1.00 90.12 91 ASP A CA 1
ATOM 710 C C . ASP A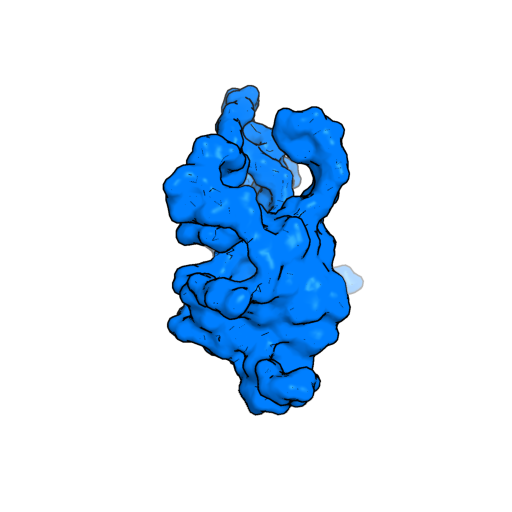 1 91 ? 12.459 -4.097 -20.965 1.00 90.12 91 ASP A C 1
ATOM 712 O O . ASP A 1 91 ? 11.741 -4.793 -21.684 1.00 90.12 91 ASP A O 1
ATOM 716 N N . ASP A 1 92 ? 13.727 -4.403 -20.707 1.00 90.00 92 ASP A N 1
ATOM 717 C CA . ASP A 1 92 ? 14.420 -5.633 -21.076 1.00 90.00 92 ASP A CA 1
ATOM 718 C C . ASP A 1 92 ? 15.390 -5.993 -19.949 1.00 90.00 92 ASP A C 1
ATOM 720 O O . ASP A 1 92 ? 16.448 -5.384 -19.790 1.00 90.00 92 ASP A O 1
ATOM 724 N N . ILE A 1 93 ? 15.049 -7.005 -19.148 1.00 90.44 93 ILE A N 1
ATOM 725 C CA . ILE A 1 93 ? 15.866 -7.368 -17.983 1.00 90.44 93 ILE A CA 1
ATOM 726 C C . ILE A 1 93 ? 17.242 -7.932 -18.376 1.00 90.44 93 ILE A C 1
ATOM 728 O O . ILE A 1 93 ? 18.167 -7.959 -17.557 1.00 90.44 93 ILE A O 1
ATOM 732 N N . THR A 1 94 ? 17.399 -8.367 -19.627 1.00 92.31 94 THR A N 1
ATOM 733 C CA . THR A 1 94 ? 18.637 -8.953 -20.145 1.00 92.31 94 THR A CA 1
ATOM 734 C C . THR A 1 94 ? 19.595 -7.913 -20.726 1.00 92.31 94 THR A C 1
ATOM 736 O O . THR A 1 94 ? 20.775 -8.218 -20.898 1.00 92.31 94 THR A O 1
ATOM 739 N N . ALA A 1 95 ? 19.127 -6.685 -20.973 1.00 91.50 95 ALA A N 1
ATOM 740 C CA 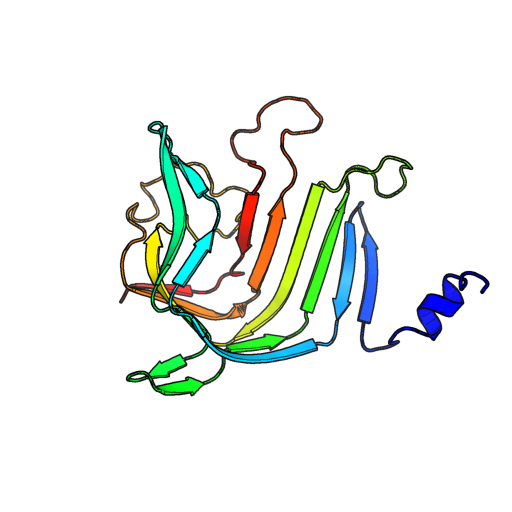. ALA A 1 95 ? 19.937 -5.606 -21.524 1.00 91.50 95 ALA A CA 1
ATOM 741 C C . ALA A 1 95 ? 20.979 -5.067 -20.522 1.00 91.50 95 ALA A C 1
ATOM 743 O O . ALA A 1 95 ? 20.767 -5.025 -19.300 1.00 91.50 95 ALA A O 1
ATOM 744 N N . ASP A 1 96 ? 22.115 -4.604 -21.052 1.00 91.75 96 ASP A N 1
ATOM 745 C CA . ASP A 1 96 ? 23.166 -3.942 -20.268 1.00 91.75 96 ASP A CA 1
ATOM 746 C C . ASP A 1 96 ? 22.682 -2.592 -19.709 1.00 91.75 96 ASP A C 1
ATOM 748 O O . ASP A 1 96 ? 23.020 -2.226 -18.582 1.00 91.75 96 ASP A O 1
ATOM 752 N N . ASP A 1 97 ? 21.840 -1.889 -20.468 1.00 90.50 97 ASP A N 1
ATOM 753 C CA . ASP A 1 97 ? 21.231 -0.593 -20.164 1.00 90.50 97 ASP A CA 1
ATOM 754 C C . ASP A 1 97 ? 19.740 -0.700 -19.811 1.00 90.50 97 ASP A C 1
ATOM 756 O O . ASP A 1 97 ? 18.967 0.210 -20.088 1.00 90.50 97 ASP A O 1
ATOM 760 N N . LYS A 1 98 ? 19.335 -1.804 -19.174 1.00 90.56 98 LYS A N 1
ATOM 761 C CA . LYS A 1 98 ? 17.956 -2.004 -18.705 1.00 90.56 98 LYS A CA 1
ATOM 762 C C . LYS A 1 98 ? 17.438 -0.830 -17.871 1.00 90.56 98 LYS A C 1
ATOM 764 O O . LYS A 1 98 ? 18.122 -0.335 -16.965 1.00 90.56 98 LYS A O 1
ATOM 769 N N . HIS A 1 99 ? 16.191 -0.455 -18.109 1.00 89.19 99 HIS A N 1
ATOM 770 C CA . HIS A 1 99 ? 15.487 0.581 -17.372 1.00 89.19 99 HIS A CA 1
ATOM 771 C C . HIS A 1 99 ? 14.407 -0.037 -16.495 1.00 89.19 99 HIS A C 1
ATOM 773 O O . HIS A 1 99 ? 13.590 -0.846 -16.928 1.00 89.19 99 HIS A O 1
ATOM 779 N N . LEU A 1 100 ? 14.394 0.382 -15.235 1.00 89.19 100 LEU A N 1
ATOM 780 C CA . LEU A 1 100 ? 13.337 0.034 -14.302 1.00 89.19 100 LEU A CA 1
ATOM 781 C C . LEU A 1 100 ? 12.046 0.755 -14.705 1.00 89.19 100 LEU A C 1
ATOM 783 O O . LEU A 1 100 ? 12.010 1.985 -14.748 1.00 89.19 100 LEU A O 1
ATOM 787 N N . LEU A 1 101 ? 10.990 -0.011 -14.959 1.00 87.56 101 LEU A N 1
ATOM 788 C CA . LEU A 1 101 ? 9.663 0.500 -15.289 1.00 87.56 101 LEU A CA 1
ATOM 789 C C . LEU A 1 101 ? 8.784 0.626 -14.049 1.00 87.56 101 LEU A C 1
ATOM 791 O O . LEU A 1 101 ? 8.091 1.628 -13.895 1.00 87.56 101 LEU A O 1
ATOM 795 N N . SER A 1 102 ? 8.807 -0.363 -13.155 1.00 88.25 102 SER A N 1
ATOM 796 C CA . SER A 1 102 ? 7.978 -0.347 -11.949 1.00 88.25 102 SER A CA 1
ATOM 797 C C . SER A 1 102 ? 8.607 -1.148 -10.814 1.00 88.25 102 SER A C 1
ATOM 799 O O . SER A 1 102 ? 9.244 -2.174 -11.041 1.00 88.25 102 SER A O 1
ATOM 801 N N . LEU A 1 103 ? 8.398 -0.684 -9.583 1.00 92.44 103 LEU A N 1
ATOM 802 C CA . LEU A 1 103 ? 8.616 -1.458 -8.366 1.00 92.44 103 LEU A CA 1
ATOM 803 C C . LEU A 1 103 ? 7.279 -1.660 -7.674 1.00 92.44 103 LEU A C 1
ATOM 805 O O . LEU A 1 103 ? 6.594 -0.682 -7.396 1.00 92.44 103 LEU A O 1
ATOM 809 N N . LYS A 1 104 ? 6.935 -2.899 -7.342 1.00 92.12 104 LYS A N 1
ATOM 810 C CA . LYS A 1 104 ? 5.766 -3.239 -6.529 1.00 92.12 104 LYS A CA 1
ATOM 811 C C . LYS A 1 104 ? 6.221 -4.006 -5.305 1.00 92.12 104 LYS A C 1
ATOM 813 O O . LYS A 1 104 ? 6.981 -4.960 -5.430 1.00 92.12 104 LYS A O 1
ATOM 818 N N . TRP A 1 105 ? 5.747 -3.634 -4.127 1.00 94.12 105 TRP A N 1
ATOM 819 C CA . TRP A 1 105 ? 6.025 -4.400 -2.920 1.00 94.12 105 TRP A CA 1
ATOM 820 C C . TRP A 1 105 ? 4.904 -4.310 -1.899 1.00 94.12 105 TRP A C 1
ATOM 822 O O . TRP A 1 105 ? 4.143 -3.351 -1.883 1.00 94.12 105 TRP A O 1
ATOM 832 N N . GLY A 1 106 ? 4.818 -5.298 -1.019 1.00 94.94 106 GLY A N 1
ATOM 833 C CA . GLY A 1 106 ? 3.817 -5.351 0.042 1.00 94.94 106 GLY A CA 1
ATOM 834 C C . GLY A 1 106 ? 3.420 -6.787 0.337 1.00 94.94 106 GLY A C 1
ATOM 835 O O . GLY A 1 106 ? 4.238 -7.683 0.161 1.00 94.94 106 GLY A O 1
ATOM 836 N N . PHE A 1 107 ? 2.191 -7.021 0.777 1.00 95.56 107 PHE A N 1
ATOM 837 C CA . PHE A 1 107 ? 1.741 -8.327 1.262 1.00 95.56 107 PHE A CA 1
ATOM 838 C C . PHE A 1 107 ? 0.626 -8.887 0.386 1.00 95.56 107 PHE A C 1
ATOM 840 O O . PHE A 1 107 ? -0.235 -8.151 -0.085 1.00 95.56 107 PHE A O 1
ATOM 847 N N . SER A 1 108 ? 0.686 -10.194 0.129 1.00 93.31 108 SER A N 1
ATOM 848 C CA . SER A 1 108 ? -0.279 -10.900 -0.726 1.00 93.31 108 SER A CA 1
ATOM 849 C C . SER A 1 108 ? -1.544 -11.342 0.003 1.00 93.31 108 SER A C 1
ATOM 851 O O . SER A 1 108 ? -2.522 -11.652 -0.663 1.00 93.31 108 SER A O 1
ATOM 853 N N . SER A 1 109 ? -1.513 -11.362 1.335 1.00 94.88 109 SER A N 1
ATOM 854 C CA . SER A 1 109 ? -2.671 -11.620 2.183 1.00 94.88 109 SER A CA 1
ATOM 855 C C . SER A 1 109 ? -2.654 -10.636 3.343 1.00 94.88 109 SER A C 1
ATOM 857 O O . SER A 1 109 ? -1.685 -10.583 4.104 1.00 94.88 109 SER A O 1
ATOM 859 N N . VAL A 1 110 ? -3.722 -9.866 3.468 1.00 96.38 110 VAL A N 1
ATOM 860 C CA . VAL A 1 110 ? -3.940 -8.843 4.481 1.00 96.38 110 VAL A CA 1
ATOM 861 C C . VAL A 1 110 ? -5.318 -9.059 5.082 1.00 96.38 110 VAL A C 1
ATOM 863 O O . VAL A 1 110 ? -6.286 -9.277 4.361 1.00 96.38 110 VAL A O 1
ATOM 866 N N . GLU A 1 111 ? -5.409 -9.012 6.404 1.00 97.50 111 GLU A N 1
ATOM 867 C CA . GLU A 1 111 ? -6.669 -9.140 7.137 1.00 97.50 111 GLU A CA 1
ATOM 868 C C . GLU A 1 111 ? -6.715 -8.089 8.247 1.00 97.50 111 GLU A C 1
ATOM 870 O O . GLU A 1 111 ? -5.727 -7.880 8.956 1.00 97.50 111 GLU A O 1
ATOM 875 N N . GLY A 1 112 ? -7.850 -7.409 8.390 1.00 96.69 112 GLY A N 1
ATOM 876 C CA . GLY A 1 112 ? -8.043 -6.337 9.367 1.00 96.69 112 GLY A CA 1
ATOM 877 C C . GLY A 1 112 ? -8.329 -4.996 8.703 1.00 96.69 112 GLY A C 1
ATOM 878 O O . GLY A 1 112 ? -8.868 -4.948 7.600 1.00 96.69 112 GLY A O 1
ATOM 879 N N . GLU A 1 113 ? -8.007 -3.893 9.381 1.00 95.69 113 GLU A N 1
ATOM 880 C CA . GLU A 1 113 ? -8.480 -2.568 8.968 1.00 95.69 113 GLU A CA 1
ATOM 881 C C . GLU A 1 113 ? -7.373 -1.515 8.865 1.00 95.69 113 GLU A C 1
ATOM 883 O O . GLU A 1 113 ? -6.421 -1.496 9.647 1.00 95.69 113 GLU A O 1
ATOM 888 N N . ILE A 1 114 ? -7.531 -0.594 7.912 1.00 93.94 114 ILE A N 1
ATOM 889 C CA . ILE A 1 114 ? -6.825 0.691 7.884 1.00 93.94 114 ILE A CA 1
ATOM 890 C C . ILE A 1 114 ? -7.876 1.793 7.846 1.00 93.94 114 ILE A C 1
ATOM 892 O O . ILE A 1 114 ? -8.677 1.857 6.915 1.00 93.94 114 ILE A O 1
ATOM 896 N N . SER A 1 115 ? -7.869 2.692 8.826 1.00 92.75 115 SER A N 1
ATOM 897 C CA . SER A 1 115 ? -8.797 3.825 8.869 1.00 92.75 115 SER A CA 1
ATOM 898 C C . SER A 1 115 ? -8.061 5.151 8.945 1.00 92.75 115 SER A C 1
ATOM 900 O O . SER A 1 115 ? -6.991 5.235 9.535 1.00 92.75 115 SER A O 1
ATOM 902 N N . ALA A 1 116 ? -8.616 6.192 8.335 1.00 91.94 116 ALA A N 1
ATOM 903 C CA . ALA A 1 116 ? -8.020 7.522 8.336 1.00 91.94 116 ALA A CA 1
ATOM 904 C C . ALA A 1 116 ? -9.073 8.602 8.094 1.00 91.94 116 ALA A C 1
ATOM 906 O O . ALA A 1 116 ? -10.172 8.326 7.604 1.00 91.94 116 ALA A O 1
ATOM 907 N N . ASP A 1 117 ? -8.710 9.838 8.413 1.00 90.25 117 ASP A N 1
ATOM 908 C CA . ASP A 1 117 ? -9.404 11.040 7.980 1.00 90.25 117 ASP A CA 1
ATOM 909 C C . ASP A 1 117 ? -8.743 11.571 6.711 1.00 90.25 117 ASP A C 1
ATOM 911 O O . ASP A 1 117 ? -7.595 12.015 6.713 1.00 90.25 117 ASP A O 1
ATOM 915 N N . PHE A 1 118 ? -9.468 11.508 5.601 1.00 85.75 118 PHE A N 1
ATOM 916 C CA . PHE A 1 118 ? -8.953 11.909 4.303 1.00 85.75 118 PHE A CA 1
ATOM 917 C C . PHE A 1 118 ? -9.217 13.406 4.095 1.00 85.75 118 PHE A C 1
ATOM 919 O O . PHE A 1 118 ? -10.352 13.871 4.175 1.00 85.75 118 PHE A O 1
ATOM 926 N N . ALA A 1 119 ? -8.174 14.190 3.848 1.00 82.12 119 ALA A N 1
ATOM 927 C CA . ALA A 1 119 ? -8.283 15.547 3.310 1.00 82.12 119 ALA A CA 1
ATOM 928 C C . ALA A 1 119 ? -8.150 15.541 1.777 1.00 82.12 119 ALA A C 1
ATOM 930 O O . ALA A 1 119 ? -8.738 16.379 1.095 1.00 82.12 119 ALA A O 1
ATOM 931 N N . SER A 1 120 ? -7.406 14.572 1.242 1.00 74.62 120 SER A N 1
ATOM 932 C CA . SER A 1 120 ? -7.393 14.200 -0.170 1.00 74.62 120 SER A CA 1
ATOM 933 C C . SER A 1 120 ? -7.087 12.712 -0.303 1.00 74.62 120 SER A C 1
ATOM 935 O O . SER A 1 120 ? -6.193 12.187 0.367 1.00 74.62 120 SER A O 1
ATOM 937 N N . PHE A 1 121 ? -7.823 12.050 -1.189 1.00 73.19 121 PHE A N 1
ATOM 938 C CA . PHE A 1 121 ? -7.636 10.654 -1.550 1.00 73.19 121 PHE A CA 1
ATOM 939 C C . PHE A 1 121 ? -8.093 10.457 -2.998 1.00 73.19 121 PHE A C 1
ATOM 941 O O . PHE A 1 121 ? -9.255 10.707 -3.320 1.00 73.19 121 PHE A O 1
ATOM 948 N N . SER A 1 122 ? -7.182 10.041 -3.878 1.00 60.53 122 SER A N 1
ATOM 949 C CA . SER A 1 122 ? -7.455 9.866 -5.313 1.00 60.53 122 SER A CA 1
ATOM 950 C C . SER A 1 122 ? -8.069 8.513 -5.691 1.00 60.53 122 SER A C 1
ATOM 952 O O . SER A 1 122 ? -8.339 8.291 -6.870 1.00 60.53 122 SER A O 1
ATOM 954 N N . GLY A 1 123 ? -8.384 7.660 -4.708 1.00 54.91 123 GLY A N 1
ATOM 955 C CA . GLY A 1 123 ? -9.163 6.432 -4.890 1.00 54.91 123 GLY A CA 1
ATOM 956 C C . GLY A 1 123 ? -8.377 5.143 -4.636 1.00 54.91 123 GLY A C 1
ATOM 957 O O . GLY A 1 123 ? -7.149 5.120 -4.687 1.00 54.91 123 GLY A O 1
ATOM 958 N N . TYR A 1 124 ? -9.115 4.065 -4.360 1.00 56.22 124 TYR A N 1
ATOM 959 C CA . TYR A 1 124 ? -8.651 2.686 -4.492 1.00 56.22 124 TYR A CA 1
ATOM 960 C C . TYR A 1 124 ? -9.302 2.161 -5.773 1.00 56.22 124 TYR A C 1
ATOM 962 O O . TYR A 1 124 ? -10.509 2.308 -5.958 1.00 56.22 124 TYR A O 1
ATOM 970 N N . TYR A 1 125 ? -8.512 1.639 -6.699 1.00 51.19 125 TYR A N 1
ATOM 971 C CA . TYR A 1 125 ? -9.029 1.088 -7.948 1.00 51.19 125 TYR A CA 1
ATOM 972 C C . TYR A 1 125 ? -8.677 -0.391 -8.008 1.00 51.19 125 TYR A C 1
ATOM 974 O O . TYR A 1 125 ? -7.575 -0.761 -7.612 1.00 51.19 125 TYR A O 1
ATOM 982 N N . ASP A 1 126 ? -9.558 -1.194 -8.609 1.00 44.69 126 ASP A N 1
ATOM 983 C CA . ASP A 1 126 ? -9.245 -2.572 -9.026 1.00 44.69 126 ASP A CA 1
ATOM 984 C C . ASP A 1 126 ? -8.023 -2.620 -9.972 1.00 44.69 126 ASP A C 1
ATOM 986 O O . ASP A 1 126 ? -7.381 -3.655 -10.132 1.00 44.69 126 ASP A O 1
ATOM 990 N N . ASP A 1 127 ? -7.695 -1.485 -10.605 1.00 49.75 127 ASP A N 1
ATOM 991 C CA . ASP A 1 127 ? -6.456 -1.248 -11.343 1.00 49.75 127 ASP A CA 1
ATOM 992 C C . ASP A 1 127 ? -5.898 0.150 -10.988 1.00 49.75 127 ASP A C 1
ATOM 994 O O . ASP A 1 127 ? -6.277 1.150 -11.615 1.00 49.75 127 ASP A O 1
ATOM 998 N N . PRO A 1 128 ? -4.999 0.263 -9.989 1.00 49.84 128 PRO A N 1
ATOM 999 C CA . PRO A 1 128 ? -4.452 1.545 -9.532 1.00 49.84 128 PRO A CA 1
ATOM 1000 C C . PRO A 1 128 ? -3.672 2.285 -10.627 1.00 49.84 128 PRO A C 1
ATOM 1002 O O . PRO A 1 128 ? -3.427 3.484 -10.500 1.00 49.84 128 PRO A O 1
ATOM 1005 N N . ARG A 1 129 ? -3.323 1.601 -11.729 1.00 50.59 129 ARG A N 1
ATOM 1006 C CA . ARG A 1 129 ? -2.640 2.180 -12.891 1.00 50.59 129 ARG A CA 1
ATOM 1007 C C . ARG A 1 129 ? -3.602 2.810 -13.910 1.00 50.59 129 ARG A C 1
ATOM 1009 O O . ARG A 1 129 ? -3.139 3.570 -14.748 1.00 50.59 129 ARG A O 1
ATOM 1016 N N . LYS A 1 130 ? -4.912 2.522 -13.860 1.00 46.31 130 LYS A N 1
ATOM 1017 C CA . LYS A 1 130 ? -5.940 3.115 -14.751 1.00 46.31 130 LYS A CA 1
ATOM 1018 C C . LYS A 1 130 ? -6.729 4.262 -14.115 1.00 46.31 130 LYS A C 1
ATOM 1020 O O . LYS A 1 130 ? -7.368 5.039 -14.818 1.00 46.31 130 LYS A O 1
ATOM 1025 N N . GLY A 1 131 ? -6.699 4.374 -12.792 1.00 41.38 131 GLY A N 1
ATOM 1026 C CA . GLY A 1 131 ? -7.594 5.235 -12.019 1.00 41.38 131 GLY A CA 1
ATOM 1027 C C . GLY A 1 131 ? -7.347 6.746 -12.067 1.00 41.38 131 GLY A C 1
ATOM 1028 O O . GLY A 1 131 ? -8.070 7.506 -11.430 1.00 41.38 131 GLY A O 1
ATOM 1029 N N . PHE A 1 132 ? -6.337 7.229 -12.792 1.00 42.56 132 PHE A N 1
ATOM 1030 C CA . PHE A 1 132 ? -5.925 8.637 -12.707 1.00 42.56 132 PHE A CA 1
ATOM 1031 C C . PHE A 1 132 ? -6.558 9.581 -13.731 1.00 42.56 132 PHE A C 1
ATOM 1033 O O . PHE A 1 132 ? -6.126 10.733 -13.873 1.00 42.56 132 PHE A O 1
ATOM 1040 N N . TYR A 1 133 ? -7.634 9.159 -14.393 1.00 35.94 133 TYR A N 1
ATOM 1041 C CA . TYR A 1 133 ? -8.521 10.114 -15.036 1.00 35.94 133 TYR A CA 1
ATOM 1042 C C . TYR A 1 133 ? -9.457 10.733 -13.996 1.00 35.94 133 TYR A C 1
ATOM 1044 O O . TYR A 1 133 ? -10.518 10.207 -13.682 1.00 35.94 133 TYR A O 1
ATOM 1052 N N . ARG A 1 134 ? -9.117 11.957 -13.566 1.00 41.62 134 ARG A N 1
ATOM 1053 C CA . ARG A 1 134 ? -10.024 12.926 -12.906 1.00 41.62 134 ARG A CA 1
ATOM 1054 C C . ARG A 1 134 ? -11.316 13.236 -13.706 1.00 41.62 134 ARG A C 1
ATOM 1056 O O . ARG A 1 134 ? -12.010 14.191 -13.374 1.00 41.62 134 ARG A O 1
ATOM 1063 N N . ALA A 1 135 ? -11.610 12.506 -14.783 1.00 31.81 135 ALA A N 1
ATOM 1064 C CA . ALA A 1 135 ? -12.729 12.763 -15.680 1.00 31.81 135 ALA A CA 1
ATOM 1065 C C . ALA A 1 135 ? -14.024 12.045 -15.275 1.00 31.81 135 ALA A C 1
ATOM 1067 O O . ALA A 1 135 ? -15.081 12.585 -15.573 1.00 31.81 135 ALA A O 1
ATOM 1068 N N . ASP A 1 136 ? -13.964 10.938 -14.524 1.00 34.09 136 ASP A N 1
ATOM 1069 C CA . ASP A 1 136 ? -15.166 10.214 -14.080 1.00 34.09 136 ASP A CA 1
ATOM 1070 C C . ASP A 1 136 ? -15.348 10.294 -12.559 1.00 34.09 136 ASP A C 1
ATOM 1072 O O . ASP A 1 136 ? -15.531 9.316 -11.837 1.00 34.09 136 ASP A O 1
ATOM 1076 N N . ALA A 1 137 ? -15.392 11.542 -12.094 1.00 37.03 137 ALA A N 1
ATOM 1077 C CA . ALA A 1 137 ? -15.961 11.971 -10.817 1.00 37.03 137 ALA A CA 1
ATOM 1078 C C . ALA A 1 137 ? -17.450 11.582 -10.619 1.00 37.03 137 ALA A C 1
ATOM 1080 O O . ALA A 1 137 ? -18.038 11.953 -9.603 1.00 37.03 137 ALA A O 1
ATOM 1081 N N . ASP A 1 138 ? -18.055 10.872 -11.580 1.00 34.41 138 ASP A N 1
ATOM 1082 C CA . ASP A 1 138 ? -19.477 10.511 -11.624 1.00 34.41 138 ASP A CA 1
ATOM 1083 C C . ASP A 1 138 ? -19.782 9.095 -11.094 1.00 34.41 138 ASP A C 1
ATOM 1085 O O . ASP A 1 138 ? -20.951 8.769 -10.884 1.00 34.41 138 ASP A O 1
ATOM 1089 N N . THR A 1 139 ? -18.774 8.254 -10.813 1.00 37.31 139 THR A N 1
ATOM 1090 C CA . THR A 1 139 ? -18.994 6.922 -10.195 1.00 37.31 139 THR A CA 1
ATOM 1091 C C . THR A 1 139 ? -18.277 6.684 -8.866 1.00 37.31 139 THR A C 1
ATOM 1093 O O . THR A 1 139 ? -18.571 5.698 -8.194 1.00 37.31 139 THR A O 1
ATOM 1096 N N . MET A 1 140 ? -17.427 7.610 -8.417 1.00 42.88 140 MET A N 1
ATOM 1097 C CA . MET A 1 140 ? -16.978 7.691 -7.025 1.00 42.88 140 MET A CA 1
ATOM 1098 C C . MET A 1 140 ? -17.075 9.144 -6.568 1.00 42.88 140 MET A C 1
ATOM 1100 O O . MET A 1 140 ? -16.491 10.027 -7.189 1.00 42.88 140 MET A O 1
ATOM 1104 N N . ASP A 1 141 ? -17.851 9.371 -5.504 1.00 43.44 141 ASP A N 1
ATOM 1105 C CA . ASP A 1 141 ? -18.112 10.675 -4.891 1.00 43.44 141 ASP A CA 1
ATOM 1106 C C . ASP A 1 141 ? -16.815 11.482 -4.729 1.00 43.44 141 ASP A C 1
ATOM 1108 O O . ASP A 1 141 ? -15.971 11.204 -3.871 1.00 43.44 141 ASP A O 1
ATOM 1112 N N . SER A 1 142 ? -16.683 12.467 -5.611 1.00 40.91 142 SER A N 1
ATOM 1113 C CA . SER A 1 142 ? -15.492 13.236 -5.963 1.00 40.91 142 SER A CA 1
ATOM 1114 C C . SER A 1 142 ? -15.080 14.279 -4.924 1.00 40.91 142 SER A C 1
ATOM 1116 O O . SER A 1 142 ? -14.364 15.236 -5.219 1.00 40.91 142 SER A O 1
ATOM 1118 N N . THR A 1 143 ? -15.436 14.043 -3.669 1.00 47.41 143 THR A N 1
ATOM 1119 C CA . THR A 1 143 ? -14.754 14.613 -2.513 1.00 47.41 143 THR A CA 1
ATOM 1120 C C . THR A 1 143 ? -14.392 13.459 -1.588 1.00 47.41 143 THR A C 1
ATOM 1122 O O . THR A 1 143 ? -15.178 13.080 -0.724 1.00 47.41 143 THR A O 1
ATOM 1125 N N . GLY A 1 144 ? -13.223 12.846 -1.805 1.00 52.81 144 GLY A N 1
ATOM 1126 C CA . GLY A 1 144 ? -12.643 11.808 -0.943 1.00 52.81 144 GLY A CA 1
ATOM 1127 C C . GLY A 1 144 ? -12.206 12.365 0.413 1.00 52.81 144 GLY A C 1
ATOM 1128 O O . GLY A 1 144 ? -11.063 12.171 0.808 1.00 52.81 144 GLY A O 1
ATOM 1129 N N . THR A 1 145 ? -13.084 13.122 1.072 1.00 64.00 145 THR A N 1
ATOM 1130 C CA . THR A 1 145 ? -12.832 13.798 2.337 1.00 64.00 145 THR A CA 1
ATOM 1131 C C . THR A 1 145 ? -13.658 13.198 3.472 1.00 64.00 145 THR A C 1
ATOM 1133 O O . THR A 1 145 ? -14.786 12.754 3.265 1.00 64.00 145 THR A O 1
ATOM 1136 N N . GLY A 1 146 ? -13.110 13.211 4.687 1.00 76.62 146 GLY A N 1
ATOM 1137 C CA . GLY A 1 146 ? -13.753 12.677 5.893 1.00 76.62 146 GLY A CA 1
ATOM 1138 C C . GLY A 1 146 ? -13.222 11.309 6.319 1.00 76.62 146 GLY A C 1
ATOM 1139 O O . GLY A 1 146 ? -12.272 10.791 5.733 1.00 76.62 146 GLY A O 1
ATOM 1140 N N . ARG A 1 147 ? -13.821 10.739 7.369 1.00 86.56 147 ARG A N 1
ATOM 1141 C CA . ARG A 1 147 ? -13.384 9.472 7.958 1.00 86.56 147 ARG A CA 1
ATOM 1142 C C . ARG A 1 147 ? -13.770 8.297 7.062 1.00 86.56 147 ARG A C 1
ATOM 1144 O O . ARG A 1 147 ? -14.934 8.145 6.688 1.00 86.56 147 ARG A O 1
ATOM 1151 N N . GLY A 1 148 ? -12.818 7.421 6.770 1.00 88.00 148 GLY A N 1
ATOM 1152 C CA . GLY A 1 148 ? -13.080 6.168 6.066 1.00 88.00 148 GLY A CA 1
ATOM 1153 C C . GLY A 1 148 ? -12.267 5.006 6.616 1.00 88.00 148 GLY A C 1
ATOM 1154 O O . GLY A 1 148 ? -11.352 5.181 7.423 1.00 88.00 148 GLY A O 1
ATOM 1155 N N . THR A 1 149 ? -12.642 3.798 6.216 1.00 89.94 149 THR A N 1
ATOM 1156 C CA . THR A 1 149 ? -12.018 2.549 6.657 1.00 89.94 149 THR A CA 1
ATOM 1157 C C . THR A 1 149 ? -11.951 1.574 5.492 1.00 89.94 149 THR A C 1
ATOM 1159 O O . THR A 1 149 ? -12.961 1.328 4.835 1.00 89.94 149 THR A O 1
ATOM 1162 N N . PHE A 1 150 ? -10.756 1.053 5.237 1.00 91.12 150 PHE A N 1
ATOM 1163 C CA . PHE A 1 150 ? -10.511 -0.118 4.407 1.00 91.12 150 PHE A CA 1
ATOM 1164 C C . PHE A 1 150 ? -10.548 -1.349 5.299 1.00 91.12 150 PHE A C 1
ATOM 1166 O O . PHE A 1 150 ? -9.791 -1.408 6.267 1.00 91.12 150 PHE A O 1
ATOM 1173 N N . THR A 1 151 ? -11.392 -2.313 4.959 1.00 93.50 151 THR A N 1
ATOM 1174 C CA . THR A 1 151 ? -11.467 -3.618 5.617 1.00 93.50 151 THR A CA 1
ATOM 1175 C C . THR A 1 151 ? -10.981 -4.674 4.634 1.00 93.50 151 THR A C 1
ATOM 1177 O O . THR A 1 151 ? -11.550 -4.813 3.552 1.00 93.50 151 THR A O 1
ATOM 1180 N N . PHE A 1 152 ? -9.923 -5.385 5.010 1.00 94.56 152 PHE A N 1
ATOM 1181 C CA . PHE A 1 152 ? -9.299 -6.439 4.220 1.00 94.56 152 PHE A CA 1
ATOM 1182 C C . PHE A 1 152 ? -9.763 -7.814 4.720 1.00 94.56 152 PHE A C 1
ATOM 1184 O O . PHE A 1 152 ? -9.766 -8.054 5.932 1.00 94.56 152 PHE A O 1
ATOM 1191 N N . ASP A 1 153 ? -10.094 -8.717 3.798 1.00 95.00 153 ASP A N 1
ATOM 1192 C CA . ASP A 1 153 ? -10.446 -10.121 4.061 1.00 95.00 153 ASP A CA 1
ATOM 1193 C C . ASP A 1 153 ? -9.595 -11.044 3.177 1.00 95.00 153 ASP A C 1
ATOM 1195 O O . ASP A 1 153 ? -10.037 -11.561 2.153 1.00 95.00 153 ASP A O 1
ATOM 1199 N N . GLN A 1 154 ? -8.327 -11.209 3.566 1.00 93.62 154 GLN A N 1
ATOM 1200 C CA . GLN A 1 154 ? -7.305 -11.938 2.799 1.00 93.62 154 GLN A CA 1
ATOM 1201 C C . GLN A 1 154 ? -6.987 -11.310 1.431 1.00 93.62 154 GLN A C 1
ATOM 1203 O O . GLN A 1 154 ? -6.530 -11.992 0.511 1.00 93.62 154 GLN A O 1
ATOM 1208 N N . ASP A 1 155 ? -7.182 -9.998 1.319 1.00 91.88 155 ASP A N 1
ATOM 1209 C CA . ASP A 1 155 ? -6.843 -9.194 0.142 1.00 91.88 155 ASP A CA 1
ATOM 1210 C C . ASP A 1 155 ? -5.333 -8.896 0.084 1.00 91.88 155 ASP A C 1
ATOM 1212 O O . ASP A 1 155 ? -4.593 -9.160 1.032 1.00 91.88 155 ASP A O 1
ATOM 1216 N N . HIS A 1 156 ? -4.835 -8.296 -1.000 1.00 90.88 156 HIS A N 1
ATOM 1217 C CA . HIS A 1 156 ? -3.453 -7.799 -1.042 1.00 90.88 156 HIS A CA 1
ATOM 1218 C C . HIS A 1 156 ? -3.348 -6.316 -0.686 1.00 90.88 156 HIS A C 1
ATOM 1220 O O . HIS A 1 156 ? -4.248 -5.524 -0.938 1.00 90.88 156 HIS A O 1
ATOM 1226 N N . LEU A 1 157 ? -2.190 -5.918 -0.161 1.00 91.94 157 LEU A N 1
ATOM 1227 C CA . LEU A 1 157 ? -1.816 -4.514 -0.019 1.00 91.94 157 LEU A CA 1
ATOM 1228 C C . LEU A 1 157 ? -0.446 -4.307 -0.643 1.00 91.94 157 LEU A C 1
ATOM 1230 O O . LEU A 1 157 ? 0.560 -4.784 -0.107 1.00 91.94 157 LEU A O 1
ATOM 1234 N N . TYR A 1 158 ? -0.396 -3.565 -1.745 1.00 90.50 158 TYR A N 1
ATOM 1235 C CA . TYR A 1 158 ? 0.850 -3.210 -2.407 1.00 90.50 158 TYR A CA 1
ATOM 1236 C C . TYR A 1 158 ? 1.054 -1.708 -2.492 1.00 90.50 158 TYR A C 1
ATOM 1238 O O . TYR A 1 158 ? 0.142 -0.922 -2.724 1.00 90.50 158 TYR A O 1
ATOM 1246 N N . VAL A 1 159 ? 2.314 -1.326 -2.366 1.00 88.19 159 VAL A N 1
ATOM 1247 C CA . VAL A 1 159 ? 2.836 -0.048 -2.806 1.00 88.19 159 VAL A CA 1
ATOM 1248 C C . VAL A 1 159 ? 3.476 -0.252 -4.169 1.00 88.19 159 VAL A C 1
ATOM 1250 O O . VAL A 1 159 ? 4.259 -1.184 -4.359 1.00 88.19 159 VAL A O 1
ATOM 1253 N N . ILE A 1 160 ? 3.167 0.634 -5.110 1.00 86.25 160 ILE A N 1
ATOM 1254 C CA . ILE A 1 160 ? 3.731 0.611 -6.455 1.00 86.25 160 ILE A CA 1
ATOM 1255 C C . ILE A 1 160 ? 4.405 1.952 -6.729 1.00 86.25 160 ILE A C 1
ATOM 1257 O O . ILE A 1 160 ? 3.771 3.001 -6.675 1.00 86.25 160 ILE A O 1
ATOM 1261 N N . LEU A 1 161 ? 5.688 1.919 -7.071 1.00 86.06 161 LEU A N 1
ATOM 1262 C CA . LEU A 1 161 ? 6.344 3.001 -7.791 1.00 86.06 161 LEU A CA 1
ATOM 1263 C C . LEU A 1 161 ? 6.263 2.689 -9.277 1.00 86.06 161 LEU A C 1
ATOM 1265 O O . LEU A 1 161 ? 6.741 1.647 -9.729 1.00 86.06 161 LEU A O 1
ATOM 1269 N N . ASP A 1 162 ? 5.680 3.598 -10.038 1.00 82.31 162 ASP A N 1
ATOM 1270 C CA . ASP A 1 162 ? 5.692 3.537 -11.491 1.00 82.31 162 ASP A CA 1
ATOM 1271 C C . ASP A 1 162 ? 6.644 4.605 -12.018 1.00 82.31 162 ASP A C 1
ATOM 1273 O O . ASP A 1 162 ? 6.504 5.791 -11.712 1.00 82.31 162 ASP A O 1
ATOM 1277 N N . ALA A 1 163 ? 7.646 4.176 -12.774 1.00 80.81 163 ALA A N 1
ATOM 1278 C CA . ALA A 1 163 ? 8.635 5.038 -13.401 1.00 80.81 163 ALA A CA 1
ATOM 1279 C C . ALA A 1 163 ? 8.363 5.228 -14.900 1.00 80.81 163 ALA A C 1
ATOM 1281 O O . ALA A 1 163 ? 9.125 5.932 -15.568 1.00 80.81 163 ALA A O 1
ATOM 1282 N N . ARG A 1 164 ? 7.278 4.654 -15.443 1.00 73.94 164 ARG A N 1
ATOM 1283 C CA . ARG A 1 164 ? 6.873 4.851 -16.838 1.00 73.94 164 ARG A CA 1
ATOM 1284 C C . ARG A 1 164 ? 6.443 6.300 -17.036 1.00 73.94 164 ARG A C 1
ATOM 1286 O O . ARG A 1 164 ? 5.304 6.687 -16.800 1.00 73.94 164 ARG A O 1
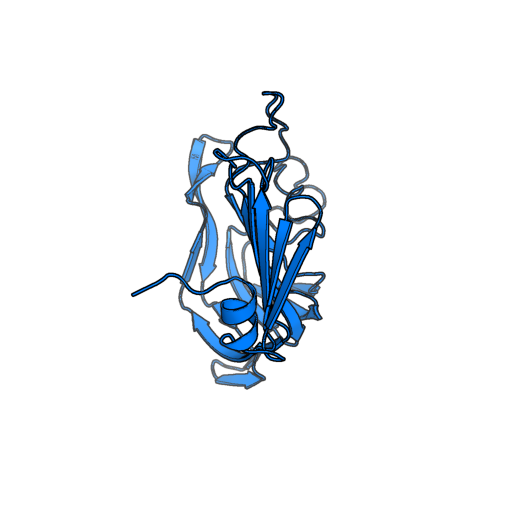ATOM 1293 N N . GLY A 1 165 ? 7.405 7.129 -17.433 1.00 53.44 165 GLY A N 1
ATOM 1294 C CA . GLY A 1 165 ? 7.193 8.548 -17.707 1.00 53.44 165 GLY A CA 1
ATOM 1295 C C . GLY A 1 165 ? 6.434 8.802 -19.008 1.00 53.44 165 GLY A C 1
ATOM 1296 O O . GLY A 1 165 ? 5.768 9.825 -19.131 1.00 53.44 165 GLY A O 1
ATOM 1297 N N . VAL A 1 166 ? 6.549 7.879 -19.965 1.00 51.44 166 VAL A N 1
ATOM 1298 C CA . VAL A 1 166 ? 5.894 7.831 -21.278 1.00 51.44 166 VAL A CA 1
ATOM 1299 C C . VAL A 1 166 ? 6.029 6.375 -21.755 1.00 51.44 166 VAL A C 1
ATOM 1301 O O . VAL A 1 166 ? 7.048 5.748 -21.464 1.00 51.44 166 VAL A O 1
ATOM 1304 N N . ASP A 1 167 ? 5.045 5.825 -22.468 1.00 48.56 167 ASP A N 1
ATOM 1305 C CA . ASP A 1 167 ? 5.206 4.560 -23.211 1.00 48.56 167 ASP A CA 1
ATOM 1306 C C . ASP A 1 167 ? 6.508 4.609 -24.062 1.00 48.56 167 ASP A C 1
ATOM 1308 O O . ASP A 1 167 ? 6.807 5.680 -24.611 1.00 48.56 167 ASP A O 1
ATOM 1312 N N . PRO A 1 168 ? 7.284 3.508 -24.210 1.00 43.25 168 PRO A N 1
ATOM 1313 C CA . PRO A 1 168 ? 8.401 3.410 -25.165 1.00 43.25 168 PRO A CA 1
ATOM 1314 C C . PRO A 1 168 ? 8.110 3.925 -26.593 1.00 43.25 168 PRO A C 1
ATOM 1316 O O . PRO A 1 168 ? 9.046 4.248 -27.326 1.00 43.25 168 PRO A O 1
ATOM 1319 N N . TYR A 1 169 ? 6.845 4.070 -26.999 1.00 47.69 169 TYR A N 1
ATOM 1320 C CA . TYR A 1 169 ? 6.424 4.657 -28.277 1.00 47.69 169 TYR A CA 1
ATOM 1321 C C . TYR A 1 169 ? 6.218 6.186 -28.273 1.00 47.69 169 TYR A C 1
ATOM 1323 O O . TYR A 1 169 ? 5.805 6.751 -29.287 1.00 47.69 169 TYR A O 1
ATOM 1331 N N . GLY A 1 170 ? 6.523 6.893 -27.179 1.00 42.72 170 GLY A N 1
ATOM 1332 C CA . GLY A 1 170 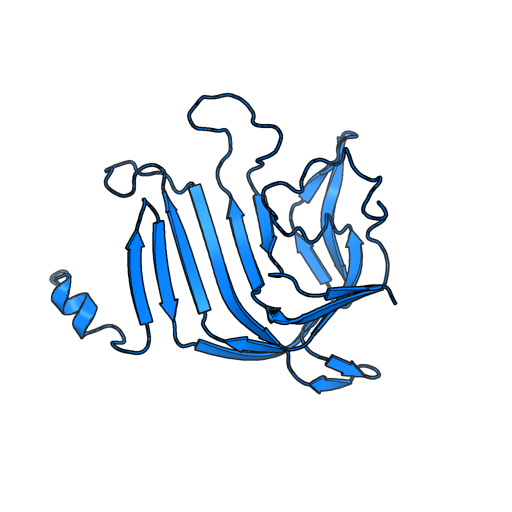? 6.562 8.362 -27.135 1.00 42.72 170 GLY A CA 1
ATOM 1333 C C . GLY A 1 170 ? 5.197 9.059 -27.193 1.00 42.72 170 GLY A C 1
ATOM 1334 O O . GLY A 1 170 ? 5.141 10.283 -27.322 1.00 42.72 170 GLY A O 1
ATOM 1335 N N . SER A 1 171 ? 4.098 8.309 -27.086 1.00 42.81 171 SER A N 1
ATOM 1336 C CA . SER A 1 171 ? 2.764 8.881 -26.920 1.00 42.81 171 SER A CA 1
ATOM 1337 C C . SER A 1 171 ? 2.457 9.000 -25.426 1.00 42.81 171 SER A C 1
ATOM 1339 O O . SER A 1 171 ? 2.610 8.011 -24.707 1.00 42.81 171 SER A O 1
ATOM 1341 N N . PRO A 1 172 ? 2.011 10.165 -24.920 1.00 47.47 172 PRO A N 1
ATOM 1342 C CA . PRO A 1 172 ? 1.462 10.245 -23.576 1.00 47.47 172 PRO A CA 1
ATOM 1343 C C . PRO A 1 172 ? 0.185 9.400 -23.554 1.00 47.47 172 PRO A C 1
ATOM 1345 O O . PRO A 1 172 ? -0.874 9.856 -23.986 1.00 47.47 172 PRO A O 1
ATOM 1348 N N . HIS A 1 173 ? 0.274 8.146 -23.109 1.00 44.12 173 HIS A N 1
ATOM 1349 C CA . HIS A 1 173 ? -0.922 7.405 -22.741 1.00 44.12 173 HIS A CA 1
ATOM 1350 C C . HIS A 1 173 ? -1.459 8.120 -21.510 1.00 44.12 173 HIS A C 1
ATOM 1352 O O . HIS A 1 173 ? -0.839 8.109 -20.451 1.00 44.12 173 HIS A O 1
ATOM 1358 N N . ALA A 1 174 ? -2.562 8.836 -21.680 1.00 49.66 174 ALA A N 1
ATOM 1359 C CA . ALA A 1 174 ? -3.081 9.737 -20.663 1.00 49.66 174 ALA A CA 1
ATOM 1360 C C . ALA A 1 174 ? -3.510 9.025 -19.360 1.00 49.66 174 ALA A C 1
ATOM 1362 O O . ALA A 1 174 ? -3.783 9.696 -18.366 1.00 49.66 174 ALA A O 1
ATOM 1363 N N . ASP A 1 175 ? -3.507 7.689 -19.370 1.00 49.78 175 ASP A N 1
ATOM 1364 C CA . ASP A 1 175 ? -3.821 6.814 -18.242 1.00 49.78 175 ASP A CA 1
ATOM 1365 C C . ASP A 1 175 ? -2.613 6.500 -17.342 1.00 49.78 175 ASP A C 1
ATOM 1367 O O . ASP A 1 175 ? -2.808 6.217 -16.168 1.00 49.78 175 ASP A O 1
ATOM 1371 N N . TYR A 1 176 ? -1.370 6.583 -17.841 1.00 53.09 176 TYR A N 1
ATOM 1372 C CA . TYR A 1 176 ? -0.178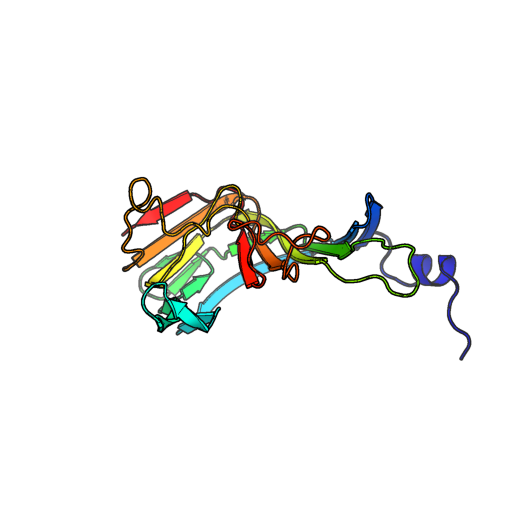 6.181 -17.082 1.00 53.09 176 TYR A CA 1
ATOM 1373 C C . TYR A 1 176 ? 0.666 7.395 -16.707 1.00 53.09 176 TYR A C 1
ATOM 1375 O O . TYR A 1 176 ? 1.247 8.062 -17.566 1.00 53.09 176 TYR A O 1
ATOM 1383 N N . ARG A 1 177 ? 0.747 7.685 -15.406 1.00 60.84 177 ARG A N 1
ATOM 1384 C CA . ARG A 1 177 ? 1.652 8.704 -14.865 1.00 60.84 177 ARG A CA 1
ATOM 1385 C C . ARG A 1 177 ? 2.768 8.024 -14.072 1.00 60.84 177 ARG A C 1
ATOM 1387 O O . ARG A 1 177 ? 2.510 7.042 -13.380 1.00 60.84 177 ARG A O 1
ATOM 1394 N N . PRO A 1 178 ? 4.003 8.533 -14.106 1.00 71.81 178 PRO A N 1
ATOM 1395 C CA . PRO A 1 178 ? 4.979 8.129 -13.112 1.00 71.81 178 PRO A CA 1
ATOM 1396 C C . PRO A 1 178 ? 4.495 8.605 -11.736 1.00 71.81 178 PRO A C 1
ATOM 1398 O O . PRO A 1 178 ? 3.999 9.728 -11.605 1.00 71.81 178 PRO A O 1
ATOM 1401 N N . GLY A 1 179 ? 4.607 7.767 -10.710 1.00 74.44 179 GLY A N 1
ATOM 1402 C CA . GLY A 1 179 ? 4.044 8.093 -9.404 1.00 74.44 179 GLY A CA 1
ATOM 1403 C C . GLY A 1 179 ? 4.131 6.981 -8.372 1.00 74.44 179 GLY A C 1
ATOM 1404 O O . GLY A 1 179 ? 4.630 5.889 -8.638 1.00 74.44 179 GLY A O 1
ATOM 1405 N N . PHE A 1 180 ? 3.649 7.305 -7.175 1.00 76.75 180 PHE A N 1
ATOM 1406 C CA . PHE A 1 180 ? 3.471 6.372 -6.071 1.00 76.75 180 PHE A CA 1
ATOM 1407 C C . PHE A 1 180 ? 1.993 5.976 -5.984 1.00 76.75 180 PHE A C 1
ATOM 1409 O O . PHE A 1 180 ? 1.134 6.855 -5.932 1.00 76.75 180 PHE A O 1
ATOM 1416 N N . TYR A 1 181 ? 1.701 4.682 -5.903 1.00 77.56 181 TYR A N 1
ATOM 1417 C CA . TYR A 1 181 ? 0.345 4.141 -5.845 1.00 77.56 181 TYR A CA 1
ATOM 1418 C C . TYR A 1 181 ? 0.187 3.161 -4.689 1.00 77.56 181 TYR A C 1
ATOM 1420 O O . TYR A 1 181 ? 1.135 2.470 -4.314 1.00 77.56 181 TYR A O 1
ATOM 1428 N N . PHE A 1 182 ? -1.038 3.076 -4.182 1.00 80.75 182 PHE A N 1
ATOM 1429 C CA . PHE A 1 182 ? -1.470 2.031 -3.267 1.00 80.75 182 PHE A CA 1
ATOM 1430 C C . PHE A 1 182 ? -2.504 1.149 -3.965 1.00 80.75 182 PHE A C 1
ATOM 1432 O O . PHE A 1 182 ? -3.455 1.653 -4.560 1.00 80.75 182 PHE A O 1
ATOM 1439 N N . ASP A 1 183 ? -2.302 -0.158 -3.886 1.00 84.25 183 ASP A N 1
ATOM 1440 C CA . ASP A 1 183 ? -3.208 -1.191 -4.367 1.00 84.25 183 ASP A CA 1
ATOM 1441 C C . ASP A 1 183 ? -3.747 -1.950 -3.157 1.00 84.25 183 ASP A C 1
ATOM 1443 O O . ASP A 1 183 ? -2.973 -2.575 -2.434 1.00 84.25 183 ASP A O 1
ATOM 1447 N N . PHE A 1 184 ? -5.051 -1.859 -2.927 1.00 85.19 184 PHE A N 1
ATOM 1448 C CA . PHE A 1 184 ? -5.725 -2.424 -1.757 1.00 85.19 184 PHE A CA 1
ATOM 1449 C C . PHE A 1 184 ? -6.383 -3.781 -2.039 1.00 85.19 184 PHE A C 1
ATOM 1451 O O . PHE A 1 184 ? -7.130 -4.278 -1.202 1.00 85.19 184 PHE A O 1
ATOM 1458 N N . GLY A 1 185 ? -6.159 -4.360 -3.222 1.00 77.62 185 GLY A N 1
ATOM 1459 C CA . GLY A 1 185 ? -6.458 -5.763 -3.506 1.00 77.62 185 GLY A CA 1
ATOM 1460 C C . GLY A 1 185 ? -7.897 -6.228 -3.372 1.00 77.62 185 GLY A C 1
ATOM 1461 O O . GLY A 1 185 ? -8.113 -7.430 -3.294 1.00 77.62 185 GLY A O 1
ATOM 1462 N N . GLY A 1 186 ? -8.858 -5.304 -3.406 1.00 79.25 186 GLY A N 1
ATOM 1463 C CA . GLY A 1 186 ? -10.281 -5.605 -3.247 1.00 79.25 186 GLY A CA 1
ATOM 1464 C C . GLY A 1 186 ? -10.855 -5.249 -1.876 1.00 79.25 186 GLY A C 1
ATOM 1465 O O . GLY A 1 186 ? -12.063 -5.400 -1.693 1.00 79.25 186 GLY A O 1
ATOM 1466 N N . ALA A 1 187 ? -10.037 -4.714 -0.958 1.00 84.75 187 ALA A N 1
ATOM 1467 C CA . ALA A 1 187 ? -10.485 -4.290 0.364 1.00 84.75 187 ALA A CA 1
ATOM 1468 C C . ALA A 1 187 ? -11.737 -3.406 0.284 1.00 84.75 187 ALA A C 1
ATOM 1470 O O . ALA A 1 187 ? -11.812 -2.444 -0.492 1.00 84.75 187 ALA A O 1
ATOM 1471 N N . GLN A 1 188 ? -12.721 -3.704 1.129 1.00 86.19 188 GLN A N 1
ATOM 1472 C CA . GLN A 1 188 ? -13.958 -2.943 1.173 1.00 86.19 188 GLN A CA 1
ATOM 1473 C C . GLN A 1 188 ? -13.698 -1.570 1.793 1.00 86.19 188 GLN A C 1
ATOM 1475 O O . GLN A 1 188 ? -13.229 -1.468 2.924 1.00 86.19 188 GLN A O 1
ATOM 1480 N N . PHE A 1 189 ? -14.086 -0.504 1.093 1.00 84.56 189 PHE A N 1
ATOM 1481 C CA . PHE A 1 189 ? -14.051 0.846 1.646 1.00 84.56 189 PHE A CA 1
ATOM 1482 C C . PHE A 1 189 ? -15.419 1.278 2.184 1.00 84.56 189 PHE A C 1
ATOM 1484 O O . PHE A 1 189 ? -16.405 1.320 1.444 1.00 84.56 189 PHE A O 1
ATOM 1491 N N . THR A 1 190 ? -15.468 1.664 3.459 1.00 83.56 190 THR A N 1
ATOM 1492 C CA . THR A 1 190 ? -16.660 2.214 4.121 1.00 83.56 190 THR A CA 1
ATOM 1493 C C . THR A 1 190 ? -16.383 3.634 4.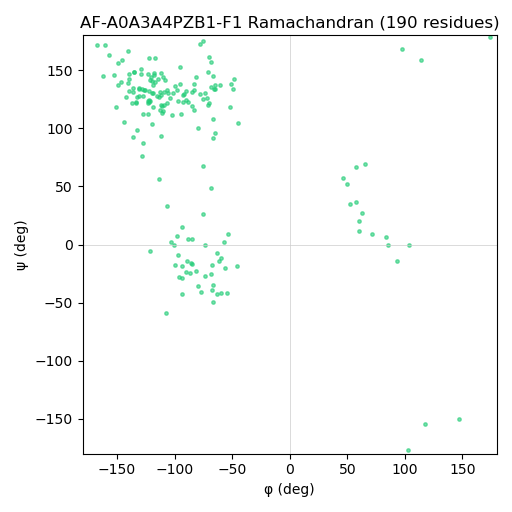617 1.00 83.56 190 THR A C 1
ATOM 1495 O O . THR A 1 190 ? -15.321 3.907 5.176 1.00 83.56 190 THR A O 1
ATOM 1498 N N . ARG A 1 191 ? -17.341 4.552 4.424 1.00 80.94 191 ARG A N 1
ATOM 1499 C CA . ARG A 1 191 ? -17.309 5.903 5.015 1.00 80.94 191 ARG A CA 1
ATOM 1500 C C . ARG A 1 191 ? -18.113 5.938 6.313 1.00 80.94 191 ARG A C 1
ATOM 1502 O O . ARG A 1 191 ? -19.206 5.371 6.352 1.00 80.94 191 ARG A O 1
ATOM 1509 N N . ASN A 1 192 ? -17.578 6.626 7.322 1.00 67.69 192 ASN A N 1
ATOM 1510 C CA . ASN A 1 192 ? -18.182 6.781 8.652 1.00 67.69 192 ASN A CA 1
ATOM 1511 C C . ASN A 1 192 ? -18.814 8.163 8.848 1.00 67.69 192 ASN A C 1
ATOM 1513 O O . ASN A 1 192 ? -18.278 9.147 8.288 1.00 67.69 192 ASN A O 1
#

Radius of gyration: 19.21 Å; Cα contacts (8 Å, |Δi|>4): 439; chains: 1; bounding box: 57×47×50 Å

Nearest PDB structures (foldseek):
  7wvh-assembly1_D  TM=1.494E-01  e=8.052E+00  Streptococcus pyogenes A20
  2bk2-assembly1_A  TM=1.531E-01  e=8.493E+00  Clostridium perfringens
  1pfo-assembly1_A  TM=1.491E-01  e=8.958E+00  Clostridium perfringens

Secondary structure (DSSP, 8-state):
-PPPPHHHHHHHS-BTTEEEEEETTEEEEEEEEEEEE-EEEEEEEEEEEE-TTS-EEEEEEEEEEEESEEETTEEEEPEEEEEEEEEEEES-TTSTT--EEEEEEEEEEEEEEEEEEEEE-----SSTTTTT-TT-TTTTTS---EEEEEEEEEEEEEEEEE--SS-TTS---TT--SEEEEE-TTPEEEE-

Solvent-accessible surface area (backbone atoms only — not comparable to full-atom values): 10507 Å² total; per-residue (Å²): 135,81,83,75,50,72,71,50,49,52,72,70,53,54,76,87,43,49,50,78,48,76,55,94,38,25,45,36,38,39,33,78,43,73,48,74,38,74,48,79,41,68,67,50,76,43,69,75,42,64,45,101,85,67,52,73,45,52,45,35,28,35,30,62,31,29,37,14,40,65,57,98,88,40,81,75,45,50,22,38,35,32,47,31,37,39,36,40,34,31,79,40,66,85,48,96,81,51,46,74,36,33,41,38,35,40,25,59,28,23,34,41,28,40,31,29,32,24,75,25,48,81,72,79,37,102,47,59,65,60,53,66,54,88,79,60,53,84,84,49,76,75,65,46,54,49,44,34,34,37,41,29,82,61,17,26,40,34,43,32,42,35,55,43,74,47,52,99,83,74,50,79,52,84,44,55,65,51,45,80,46,58,35,47,58,78,38,49,76,48,79,110

Mean predicted aligned error: 10.59 Å

pLDDT: mean 76.91, std 19.02, range [31.81, 97.56]

Foldseek 3Di:
DDDDDPVRVQVVPDVVQKDWDDDPQKTKMKGFDKDWDWDWDQWDFFDWDQDPVGDTDTQWTWGRKTAFDDDPNHHDGTKIFGIKMWMWHWPHNPDPPIDTFKIKIGGQFIAGKIKTFTQHYQDADPDQLQSPPPPCCPPPVPRPGGIKMWGGDGFTWMKMFGPCCDPPVRDRPVSGHGGITIHRRPTDMDGD